Protein 2E8B (pdb70)

Organism: Aquifex aeolicus (strain VF5) (NCBI:txid224324)

Solvent-accessible surface area: 10302 Å² total; per-residue (Å²): 101,15,92,57,75,26,66,132,16,168,12,21,4,0,1,0,17,24,37,12,181,54,189,97,146,43,182,74,83,114,129,44,55,85,71,30,96,107,4,8,48,92,1,26,109,24,0,67,44,4,0,117,80,4,31,0,2,0,48,70,121,140,102,11,58,89,11,139,19,70,19,15,69,8,128,86,167,99,76,27,56,0,0,8,0,29,9,0,0,112,47,5,143,56,71,30,0,0,0,0,14,7,73,6,10,71,16,97,68,87,0,0,10,75,0,14,136,55,46,137,112,41,0,0,0,0,54,20,151,122,26,16,21,28,2,0,0,0,2,62,148,10,38,138,63,0,91,57,48,20,150,144,52,29,71,152,15,176,15,0,0,165,63,30,29,75,46,89,8,140,2,48,133,149,28,69,96,0,4,100,68,90,92,111,214

CATH classification: 3.90.550.10

Radius of gyration: 15.52 Å; Cα contacts (8 Å, |Δi|>4): 337; chains: 1; bounding box: 46×35×37 Å

Structure (mmCIF, N/CA/C/O backbone):
data_2E8B
#
_entry.id   2E8B
#
_cell.length_a   51.106
_cell.length_b   56.795
_cell.length_c   62.716
_cell.angle_alpha   90.00
_cell.angle_beta   90.00
_cell.angle_gamma   90.00
#
_symmetry.space_group_name_H-M   'P 21 21 21'
#
loop_
_entity.id
_entity.type
_entity.pdbx_description
1 polymer 'Probable molybdopterin-guanine dinucleotide biosynthesis protein A'
2 water water
#
loop_
_atom_site.group_PDB
_atom_site.id
_atom_site.type_symbol
_atom_site.label_atom_id
_atom_site.label_alt_id
_atom_site.label_comp_id
_atom_site.label_asym_id
_atom_site.label_entity_id
_atom_site.label_seq_id
_atom_site.pdbx_PDB_ins_code
_atom_site.Cartn_x
_atom_site.Cartn_y
_atom_site.Cartn_z
_atom_site.occupancy
_atom_site.B_iso_or_equiv
_atom_site.auth_seq_id
_atom_site.auth_comp_id
_atom_site.auth_asym_id
_atom_site.auth_atom_id
_atom_site.pdbx_PDB_model_num
ATOM 1 N N . PHE A 1 4 ? 8.192 34.623 5.423 1.00 23.52 4 PHE A N 1
ATOM 2 C CA . PHE A 1 4 ? 8.304 34.930 6.882 1.00 21.88 4 PHE A CA 1
ATOM 3 C C . PHE A 1 4 ? 8.764 33.655 7.557 1.00 22.85 4 PHE A C 1
ATOM 4 O O . PHE A 1 4 ? 8.730 32.589 6.935 1.00 24.93 4 PHE A O 1
ATOM 12 N N . THR A 1 5 ? 9.203 33.755 8.810 1.00 23.76 5 THR A N 1
ATOM 13 C CA . THR A 1 5 ? 9.667 32.575 9.519 1.00 24.22 5 THR A CA 1
ATOM 14 C C . THR A 1 5 ? 8.793 31.571 10.232 1.00 29.09 5 THR A C 1
ATOM 15 O O . THR A 1 5 ? 8.972 30.370 10.053 1.00 27.88 5 THR A O 1
ATOM 19 N N . TRP A 1 6 ? 7.867 32.067 11.048 1.00 47.42 6 TRP A N 1
ATOM 20 C CA . TRP A 1 6 ? 6.921 31.233 11.789 1.00 54.31 6 TRP A CA 1
ATOM 21 C C . TRP A 1 6 ? 6.207 30.060 11.122 1.00 56.68 6 TRP A C 1
ATOM 22 O O . TRP A 1 6 ? 5.994 29.025 11.749 1.00 57.47 6 TRP A O 1
ATOM 24 N N . ARG A 1 7 ? 5.838 30.223 9.853 1.00 56.46 7 ARG A N 1
ATOM 25 C CA . ARG A 1 7 ? 5.355 29.114 9.044 1.00 55.69 7 ARG A CA 1
ATOM 26 C C . ARG A 1 7 ? 6.107 29.192 7.717 1.00 54.32 7 ARG A C 1
ATOM 27 O O . ARG A 1 7 ? 5.838 30.053 6.876 1.00 54.39 7 ARG A O 1
ATOM 29 N N . LYS A 1 8 ? 7.054 28.275 7.541 1.00 51.37 8 LYS A N 1
ATOM 30 C CA . LYS A 1 8 ? 7.863 28.220 6.335 1.00 48.99 8 LYS A CA 1
ATOM 31 C C . LYS A 1 8 ? 7.027 27.853 5.121 1.00 47.33 8 LYS A C 1
ATOM 32 O O . LYS A 1 8 ? 6.258 26.890 5.149 1.00 46.54 8 LYS A O 1
ATOM 38 N N . GLY A 1 9 ? 7.182 28.641 4.062 1.00 45.38 9 GLY A N 1
ATOM 39 C CA . GLY A 1 9 ? 6.459 28.390 2.831 1.00 42.87 9 GLY A CA 1
ATOM 40 C C . GLY A 1 9 ? 5.176 29.175 2.617 1.00 41.10 9 GLY A C 1
ATOM 41 O O . GLY A 1 9 ? 4.598 29.125 1.529 1.00 40.99 9 GLY A O 1
ATOM 42 N N . SER A 1 10 ? 4.727 29.906 3.634 1.00 39.46 10 SER A N 1
ATOM 43 C CA . SER A 1 10 ? 3.492 30.675 3.518 1.00 38.24 10 SER A CA 1
ATOM 44 C C . SER A 1 10 ? 3.679 32.074 2.932 1.00 36.39 10 SER A C 1
ATOM 45 O O . SER A 1 10 ? 3.292 32.323 1.790 1.00 36.20 10 SER A O 1
ATOM 48 N N . LEU A 1 11 ? 4.272 32.985 3.700 1.00 33.96 11 LEU A N 1
ATOM 49 C CA . LEU A 1 11 ? 4.465 34.354 3.227 1.00 31.68 11 LEU A CA 1
ATOM 50 C C . LEU A 1 11 ? 5.519 34.515 2.138 1.00 30.60 11 LEU A C 1
ATOM 51 O O . LEU A 1 11 ? 5.426 35.420 1.311 1.00 30.76 11 LEU A O 1
ATOM 56 N N . SER A 1 12 ? 6.527 33.652 2.135 1.00 28.58 12 SER A N 1
ATOM 57 C CA . SER A 1 12 ? 7.559 33.731 1.110 1.00 28.03 12 SER A CA 1
ATOM 58 C C . SER A 1 12 ? 7.725 32.390 0.416 1.00 27.21 12 SER A C 1
ATOM 59 O O . SER A 1 12 ? 7.669 31.340 1.059 1.00 27.25 12 SER A O 1
ATOM 62 N N . LYS A 1 13 ? 7.919 32.429 -0.898 1.00 26.77 13 LYS A N 1
ATOM 63 C CA . LYS A 1 13 ? 8.099 31.211 -1.675 1.00 26.97 13 LYS A CA 1
ATOM 64 C C . LYS A 1 13 ? 9.561 30.793 -1.685 1.00 26.31 13 LYS A C 1
ATOM 65 O O . LYS A 1 13 ? 9.928 29.789 -2.295 1.00 26.76 13 LYS A O 1
ATOM 71 N N . VAL A 1 14 ? 10.398 31.577 -1.015 1.00 24.16 14 VAL A N 1
ATOM 72 C CA . VAL A 1 14 ? 11.813 31.252 -0.918 1.00 21.79 14 VAL A CA 1
ATOM 73 C C . VAL A 1 14 ? 11.906 30.323 0.288 1.00 20.51 14 VAL A C 1
ATOM 74 O O . VAL A 1 14 ? 11.838 30.767 1.435 1.00 21.97 14 VAL A O 1
ATOM 78 N N . ASN A 1 15 ? 12.031 29.027 0.021 1.00 19.80 15 ASN A N 1
ATOM 79 C CA . ASN A 1 15 ? 12.097 28.030 1.082 1.00 19.94 15 ASN A CA 1
ATOM 80 C C . ASN A 1 15 ? 13.490 27.475 1.353 1.00 18.97 15 ASN A C 1
ATOM 81 O O . ASN A 1 15 ? 13.676 26.711 2.301 1.00 18.12 15 ASN A O 1
ATOM 86 N N . THR A 1 16 ? 14.470 27.848 0.534 1.00 18.38 16 THR A N 1
ATOM 87 C CA . THR A 1 16 ? 15.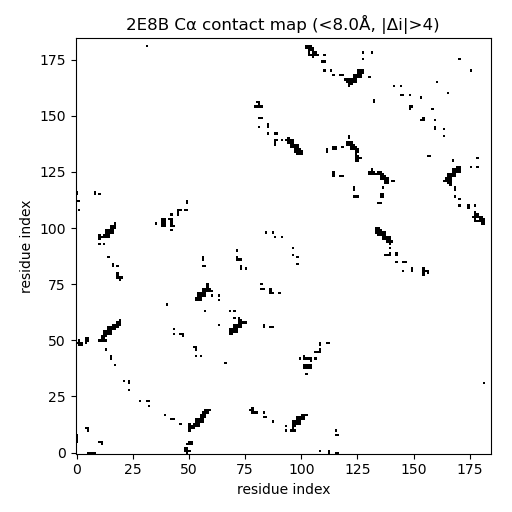819 27.330 0.729 1.00 18.62 16 THR A CA 1
ATOM 88 C C . THR A 1 16 ? 16.867 28.42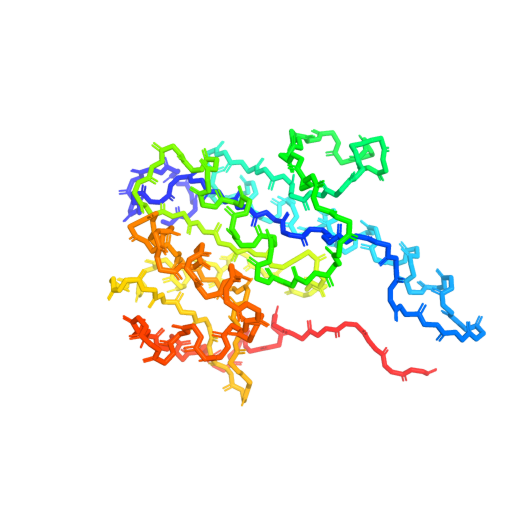7 0.894 1.00 16.80 16 THR A C 1
ATOM 89 O O . THR A 1 16 ? 16.752 29.511 0.321 1.00 16.58 16 THR A O 1
ATOM 93 N N . CYS A 1 17 ? 17.889 28.131 1.690 1.00 16.25 17 CYS A N 1
ATOM 94 C CA . CYS A 1 17 ? 18.962 29.078 1.954 1.00 15.19 17 CYS A CA 1
ATOM 95 C C . CYS A 1 17 ? 20.322 28.395 1.891 1.00 15.22 17 CYS A C 1
ATOM 96 O O . CYS A 1 17 ? 20.478 27.250 2.324 1.00 15.21 17 CYS A O 1
ATOM 99 N N . TYR A 1 18 ? 21.305 29.113 1.359 1.00 13.80 18 TYR A N 1
ATOM 100 C CA . TYR A 1 18 ? 22.662 28.605 1.251 1.00 12.55 18 TYR A CA 1
ATOM 101 C C . TYR A 1 18 ? 23.569 29.457 2.117 1.00 12.26 18 TYR A C 1
ATOM 102 O O . TYR A 1 18 ? 23.649 30.664 1.932 1.00 14.24 18 TYR A O 1
ATOM 111 N N . VAL A 1 19 ? 24.225 28.818 3.080 1.00 12.97 19 VAL A N 1
ATOM 112 C CA . VAL A 1 19 ? 25.140 29.507 3.976 1.00 14.02 19 VAL A CA 1
ATOM 113 C C . VAL A 1 19 ? 26.536 29.284 3.419 1.00 14.66 19 VAL A C 1
ATOM 114 O O . VAL A 1 19 ? 27.002 28.146 3.326 1.00 14.92 19 VAL A O 1
ATOM 118 N N . LEU A 1 20 ? 27.196 30.373 3.039 1.00 14.49 20 LEU A N 1
ATOM 119 C CA . LEU A 1 20 ? 28.530 30.301 2.453 1.00 15.03 20 LEU A CA 1
ATOM 120 C C . LEU A 1 20 ? 29.634 30.203 3.501 1.00 16.01 20 LEU A C 1
ATOM 121 O O . LEU A 1 20 ? 29.857 31.137 4.266 1.00 17.73 20 LEU A O 1
ATOM 126 N N . ALA A 1 21 ? 30.328 29.067 3.516 1.00 17.36 21 ALA A N 1
ATOM 127 C CA . ALA A 1 21 ? 31.408 28.825 4.471 1.00 20.31 21 ALA A CA 1
ATOM 128 C C . ALA A 1 21 ? 32.802 29.106 3.915 1.00 22.09 21 ALA A C 1
ATOM 129 O O . ALA A 1 21 ? 33.767 29.181 4.676 1.00 25.02 21 ALA A O 1
ATOM 131 N N . GLY A 1 22 ? 32.908 29.233 2.595 1.00 22.97 22 GLY A N 1
ATOM 132 C CA . GLY A 1 22 ? 34.190 29.518 1.964 1.00 21.52 22 GLY A CA 1
ATOM 133 C C . GLY A 1 22 ? 35.201 28.384 1.845 1.00 22.01 22 GLY A C 1
ATOM 134 O O . GLY A 1 22 ? 34.876 27.203 1.927 1.00 12.78 22 GLY A O 1
ATOM 135 N N . GLY A 1 23 ? 36.458 28.75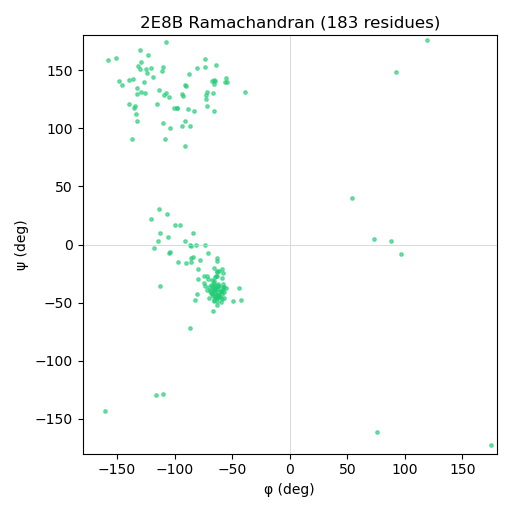1 1.639 1.00 24.05 23 GLY A N 1
ATOM 136 C CA . GLY A 1 23 ? 37.492 27.744 1.511 1.00 26.61 23 GLY A CA 1
ATOM 137 C C . GLY A 1 23 ? 38.402 27.760 2.717 1.00 28.03 23 GLY A C 1
ATOM 138 O O . GLY A 1 23 ? 37.942 27.706 3.859 1.00 29.08 23 GLY A O 1
ATOM 139 N N . LYS A 1 24 ? 39.702 27.835 2.465 1.00 30.04 24 LYS A N 1
ATOM 140 C CA . LYS A 1 24 ? 40.676 27.869 3.542 1.00 31.21 24 LYS A CA 1
ATOM 141 C C . LYS A 1 24 ? 40.629 29.239 4.210 1.00 31.16 24 LYS A C 1
ATOM 142 O O . LYS A 1 24 ? 40.255 30.231 3.585 1.00 30.45 24 LYS A O 1
ATOM 148 N N . SER A 1 25 ? 40.998 29.284 5.485 1.00 30.88 25 SER A N 1
ATOM 149 C CA . SER A 1 25 ? 40.995 30.533 6.238 1.00 30.94 25 SER A CA 1
ATOM 150 C C . SER A 1 25 ? 41.817 31.595 5.517 1.00 29.63 25 SER A C 1
ATOM 151 O O . SER A 1 25 ? 42.874 31.299 4.960 1.00 29.86 25 SER A O 1
ATOM 154 N N . LYS A 1 26 ? 41.323 32.829 5.521 1.00 28.21 26 LYS A N 1
ATOM 155 C CA . LYS A 1 26 ? 42.025 33.929 4.875 1.00 25.76 26 LYS A CA 1
ATOM 156 C C . LYS A 1 26 ? 42.486 34.944 5.918 1.00 23.33 26 LYS A C 1
ATOM 157 O O . LYS A 1 26 ? 43.038 35.986 5.577 1.00 18.69 26 LYS A O 1
ATOM 163 N N . ARG A 1 27 ? 42.239 34.640 7.189 1.00 22.14 27 ARG A N 1
ATOM 164 C CA . ARG A 1 27 ? 42.647 35.518 8.283 1.00 21.68 27 ARG A CA 1
ATOM 165 C C . ARG A 1 27 ? 44.012 35.052 8.779 1.00 21.26 27 ARG A C 1
ATOM 166 O O . ARG A 1 27 ? 44.200 33.868 9.062 1.00 20.23 27 ARG A O 1
ATOM 174 N N . PHE A 1 28 ? 44.964 35.975 8.891 1.00 17.66 28 PHE A N 1
ATOM 175 C CA . PHE A 1 28 ? 46.302 35.613 9.340 1.00 19.26 28 PHE A CA 1
ATOM 176 C C . PHE A 1 28 ? 46.843 36.488 10.469 1.00 18.44 28 PHE A C 1
ATOM 177 O O . PHE A 1 28 ? 46.276 37.532 10.785 1.00 17.66 28 PHE A O 1
ATOM 185 N N . GLY A 1 29 ? 47.933 36.041 11.086 1.00 17.90 29 GLY A N 1
ATOM 186 C CA . GLY A 1 29 ? 48.528 36.799 12.173 1.00 17.89 29 GLY A CA 1
ATOM 187 C C . GLY A 1 29 ? 48.550 36.022 13.478 1.00 19.91 29 GLY A C 1
ATOM 188 O O . GLY A 1 29 ? 48.031 34.911 13.551 1.00 18.78 29 GLY A O 1
ATOM 189 N N . GLU A 1 30 ? 49.151 36.604 14.510 1.00 20.33 30 GLU A N 1
ATOM 190 C CA . GLU A 1 30 ? 49.243 35.949 15.813 1.00 24.55 30 GLU A CA 1
ATOM 191 C C . GLU A 1 30 ? 47.909 35.507 16.404 1.00 25.01 30 GLU A C 1
ATOM 192 O O . GLU A 1 30 ? 47.825 34.451 17.037 1.00 26.89 30 GLU A O 1
ATOM 198 N N . ASP A 1 31 ? 46.872 36.316 16.211 1.00 24.43 31 ASP A N 1
ATOM 199 C CA . 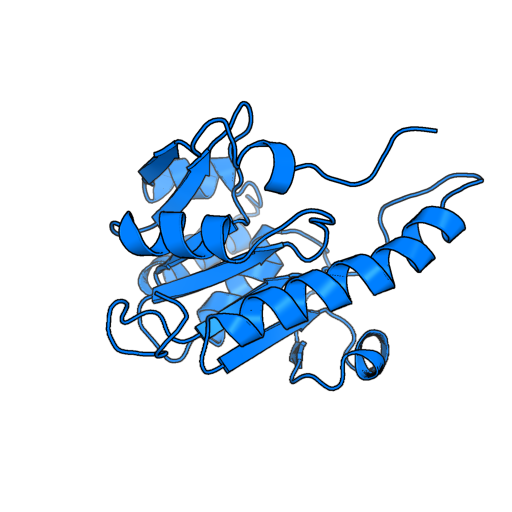ASP A 1 31 ? 45.555 36.004 16.756 1.00 25.81 31 ASP A CA 1
ATOM 200 C C . ASP A 1 31 ? 44.631 35.289 15.781 1.00 23.80 31 ASP A C 1
ATOM 201 O O . ASP A 1 31 ? 43.421 35.237 16.005 1.00 22.94 31 ASP A O 1
ATOM 206 N N . LYS A 1 32 ? 45.176 34.727 14.708 1.00 22.46 32 LYS A N 1
ATOM 207 C CA . LYS A 1 32 ? 44.314 34.058 13.743 1.00 22.14 32 LYS A CA 1
ATOM 208 C C . LYS A 1 32 ? 43.509 32.907 14.347 1.00 21.52 32 LYS A C 1
ATOM 209 O O . LYS A 1 32 ? 42.329 32.752 14.036 1.00 21.50 32 LYS A O 1
ATOM 215 N N . LEU A 1 33 ? 44.119 32.112 15.224 1.00 18.66 33 LEU A N 1
ATOM 216 C CA . LEU A 1 33 ? 43.382 30.999 15.820 1.00 19.81 33 LEU A CA 1
ATOM 217 C C . LEU A 1 33 ? 42.127 31.459 16.571 1.00 18.87 33 LEU A C 1
ATOM 218 O O . LEU A 1 33 ? 41.079 30.809 16.486 1.00 17.95 33 LEU A O 1
ATOM 223 N N . LEU A 1 34 ? 42.219 32.572 17.299 1.00 18.39 34 LEU A N 1
ATOM 224 C CA . LEU A 1 34 ? 41.066 33.096 18.034 1.00 18.33 34 LEU A CA 1
ATOM 225 C C . LEU A 1 34 ? 39.899 33.343 17.086 1.00 19.04 34 LEU A C 1
ATOM 226 O O . LEU A 1 34 ? 38.747 33.049 17.406 1.00 19.43 34 LEU A O 1
ATOM 231 N N . TYR A 1 35 ? 40.206 33.882 15.911 1.00 18.16 35 TYR A N 1
ATOM 232 C CA . TYR A 1 35 ? 39.176 34.176 14.926 1.00 18.73 35 TYR A CA 1
ATOM 233 C C . TYR A 1 35 ? 38.633 32.917 14.257 1.00 17.31 35 TYR A C 1
ATOM 234 O O . TYR A 1 35 ? 37.444 32.828 13.958 1.00 17.28 35 TYR A O 1
ATOM 243 N N . GLU A 1 36 ? 39.502 31.938 14.036 1.00 17.03 36 GLU A N 1
ATOM 244 C CA . GLU A 1 36 ? 39.078 30.699 13.400 1.00 16.76 36 GLU A CA 1
ATOM 245 C C . GLU A 1 36 ? 38.169 29.899 14.322 1.00 16.32 36 GLU A C 1
ATOM 246 O O . GLU A 1 36 ? 37.185 29.314 13.876 1.00 17.06 36 GLU A O 1
ATOM 252 N N . ILE A 1 37 ? 38.501 29.874 15.608 1.00 15.36 37 ILE A N 1
ATOM 253 C CA . ILE A 1 37 ? 37.698 29.137 16.577 1.00 16.37 37 ILE A CA 1
ATOM 254 C C . ILE A 1 37 ? 36.362 29.832 16.793 1.00 16.18 37 ILE A C 1
ATOM 255 O O . ILE A 1 37 ? 35.309 29.192 16.785 1.00 16.91 37 ILE A O 1
ATOM 260 N N . LYS A 1 38 ? 36.409 31.148 16.975 1.00 16.92 38 LYS A N 1
ATOM 261 C CA . LYS A 1 38 ? 35.200 31.933 17.166 1.00 17.81 38 LYS A CA 1
ATOM 262 C C . LYS A 1 38 ? 34.347 31.806 15.906 1.00 16.99 38 LYS A C 1
ATOM 263 O O . LYS A 1 38 ? 33.117 31.753 15.974 1.00 16.83 38 LYS A O 1
ATOM 269 N N . GLY A 1 39 ? 35.021 31.741 14.758 1.00 16.09 39 GLY A N 1
ATOM 270 C CA . GLY A 1 39 ? 34.343 31.624 13.479 1.00 15.42 39 GLY A CA 1
ATOM 271 C C . GLY A 1 39 ? 33.459 30.396 13.342 1.00 16.46 39 GLY A C 1
ATOM 272 O O . GLY A 1 39 ? 32.475 30.414 12.602 1.00 16.15 39 GLY A O 1
ATOM 273 N N . LYS A 1 40 ? 33.800 29.319 14.044 1.00 15.23 40 LYS A N 1
ATOM 274 C CA . LYS A 1 40 ? 32.994 28.104 13.979 1.00 16.70 40 LYS A CA 1
ATOM 275 C C . LYS A 1 40 ? 31.674 28.306 14.714 1.00 16.33 40 LYS A C 1
ATOM 276 O O . LYS A 1 40 ? 30.635 27.828 14.271 1.00 16.34 40 LYS A O 1
ATOM 282 N N . LYS A 1 41 ? 31.721 29.006 15.845 1.00 17.50 41 LYS A N 1
ATOM 283 C CA . LYS A 1 41 ? 30.515 29.274 16.621 1.00 18.76 41 LYS A CA 1
ATOM 284 C C . LYS A 1 41 ? 29.641 30.236 15.830 1.00 17.39 41 LYS A C 1
ATOM 285 O O . LYS A 1 41 ? 28.412 30.160 15.867 1.00 18.08 41 LYS A O 1
ATOM 291 N N . VAL A 1 42 ? 30.294 31.146 15.118 1.00 16.66 42 VAL A N 1
ATOM 292 C CA . VAL A 1 42 ? 29.581 32.126 14.314 1.00 15.50 42 VAL A CA 1
ATOM 293 C C . VAL A 1 42 ? 28.778 31.459 13.197 1.00 14.85 42 VAL A C 1
ATOM 294 O O . VAL A 1 42 ? 27.579 31.705 13.066 1.00 14.24 42 VAL A O 1
ATOM 298 N N . ILE A 1 43 ? 29.415 30.603 12.399 1.00 14.36 43 ILE A N 1
ATOM 299 C CA . ILE A 1 43 ? 28.674 29.964 11.313 1.00 15.08 43 ILE A CA 1
ATOM 300 C C . ILE A 1 43 ? 27.596 29.042 11.869 1.00 14.76 43 ILE A C 1
ATOM 301 O O . ILE A 1 43 ? 26.537 28.866 11.260 1.00 13.40 43 ILE A O 1
ATOM 306 N N . GLU A 1 44 ? 27.861 28.456 13.031 1.00 15.60 44 GLU A N 1
ATOM 307 C CA . GLU A 1 44 ? 26.882 27.583 13.664 1.00 15.20 44 GLU A CA 1
ATOM 308 C C . GLU A 1 44 ? 25.634 28.413 13.953 1.00 14.98 44 GLU A C 1
ATOM 309 O O . GLU A 1 44 ? 24.510 27.980 13.691 1.00 15.50 44 GLU A O 1
ATOM 315 N N . ARG A 1 45 ? 25.836 29.615 14.482 1.00 14.40 45 ARG A N 1
ATOM 316 C CA . ARG A 1 45 ? 24.720 30.496 14.793 1.00 16.51 45 ARG A CA 1
ATOM 317 C C . ARG A 1 45 ? 23.973 30.934 13.537 1.00 16.02 45 ARG A C 1
ATOM 318 O O . ARG A 1 45 ? 22.740 30.986 13.526 1.00 16.25 45 ARG A O 1
ATOM 326 N N . VAL A 1 46 ? 24.714 31.252 12.480 1.00 14.16 46 VAL A N 1
ATOM 327 C CA . VAL A 1 46 ? 24.092 31.681 11.233 1.00 14.20 46 VAL A CA 1
ATOM 328 C C . VAL A 1 46 ? 23.236 30.552 10.675 1.00 14.05 46 VAL A C 1
ATOM 329 O O . VAL A 1 46 ? 22.137 30.783 10.174 1.00 13.51 46 VAL A O 1
ATOM 333 N N . TYR A 1 47 ? 23.753 29.331 10.769 1.00 13.88 47 TYR A N 1
ATOM 334 C CA . TYR A 1 47 ? 23.052 28.155 10.278 1.00 15.58 47 TYR A CA 1
ATOM 335 C C . TYR A 1 47 ? 21.745 27.941 11.033 1.00 16.69 47 TYR A C 1
ATOM 336 O O . TYR A 1 47 ? 20.700 27.698 10.428 1.00 15.48 47 TYR A O 1
ATOM 345 N N . GLU A 1 48 ? 21.805 28.040 12.355 1.00 17.58 48 GLU A N 1
ATOM 346 C CA . GLU A 1 48 ? 20.611 27.858 13.164 1.00 18.65 48 GLU A CA 1
ATOM 347 C C . GLU A 1 48 ? 19.596 28.961 12.868 1.00 16.90 48 GLU A C 1
ATOM 348 O O . GLU A 1 48 ? 18.398 28.707 12.803 1.00 16.86 48 GLU A O 1
ATOM 354 N N . THR A 1 49 ? 20.077 30.183 12.672 1.00 16.29 49 THR A N 1
ATOM 355 C CA . THR A 1 49 ? 19.190 31.291 12.354 1.00 15.81 49 THR A CA 1
ATOM 356 C C . THR A 1 49 ? 18.474 30.993 11.036 1.00 14.81 49 THR A C 1
ATOM 357 O O . THR A 1 49 ? 17.264 31.174 10.916 1.00 15.81 49 THR A O 1
ATOM 361 N N . ALA A 1 50 ? 19.225 30.521 10.048 1.00 14.63 50 ALA A N 1
ATOM 362 C CA . ALA A 1 50 ? 18.650 30.200 8.750 1.00 15.53 50 ALA A CA 1
ATOM 363 C C . ALA A 1 50 ? 17.585 29.110 8.884 1.00 16.26 50 ALA A C 1
ATOM 364 O O . ALA A 1 50 ? 16.502 29.208 8.307 1.00 15.91 50 ALA A O 1
ATOM 366 N N . LYS A 1 51 ? 17.893 28.069 9.651 1.00 16.83 51 LYS A N 1
ATOM 367 C CA . LYS A 1 51 ? 16.944 26.976 9.832 1.00 18.42 51 LYS A CA 1
ATOM 368 C C . LYS A 1 51 ? 15.648 27.426 10.492 1.00 19.12 51 LYS A C 1
ATOM 369 O O . LYS A 1 51 ? 14.619 26.768 10.339 1.00 20.25 51 LYS A O 1
ATOM 375 N N . SER A 1 52 ? 15.686 28.537 11.222 1.00 17.99 52 SER A N 1
ATOM 376 C CA . SER A 1 52 ? 14.479 29.027 11.884 1.00 18.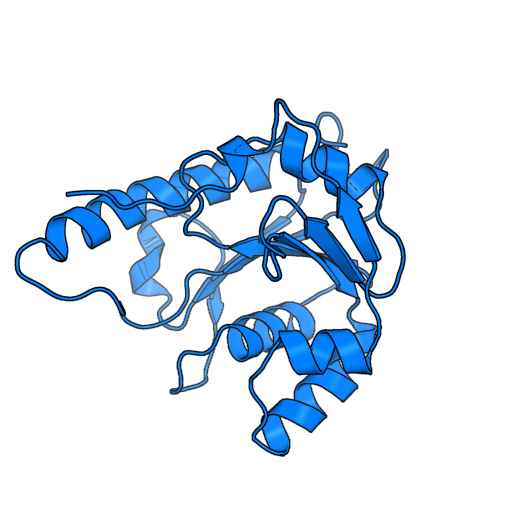90 52 SER A CA 1
ATOM 377 C C . SER A 1 52 ? 13.562 29.724 10.885 1.00 19.93 52 SER A C 1
ATOM 378 O O . SER A 1 52 ? 12.392 29.974 11.171 1.00 22.89 52 SER A O 1
ATOM 381 N N . VAL A 1 53 ? 14.097 30.011 9.705 1.00 19.03 53 VAL A N 1
ATOM 382 C CA . VAL A 1 53 ? 13.339 30.686 8.657 1.00 18.35 53 VAL A CA 1
ATOM 383 C C . VAL A 1 53 ? 13.037 29.831 7.420 1.00 18.50 53 VAL A C 1
ATOM 384 O O . VAL A 1 53 ? 11.963 29.957 6.824 1.00 19.72 53 VAL A O 1
ATOM 388 N N . PHE A 1 54 ? 13.969 28.962 7.038 1.00 17.00 54 PHE A N 1
ATOM 389 C CA . PHE A 1 54 ? 13.798 28.146 5.836 1.00 19.69 54 PHE A CA 1
ATOM 390 C C . PHE A 1 54 ? 13.600 26.648 6.044 1.00 20.81 54 PHE A C 1
ATOM 391 O O . PHE A 1 54 ? 14.125 26.063 6.991 1.00 21.18 54 PHE A O 1
ATOM 399 N N . LYS A 1 55 ? 12.854 26.034 5.129 1.00 22.77 55 LYS A N 1
ATOM 400 C CA . LYS A 1 55 ? 12.577 24.601 5.176 1.00 23.83 55 LYS A CA 1
ATOM 401 C C . LYS A 1 55 ? 13.863 23.814 4.942 1.00 23.50 55 LYS A C 1
ATOM 402 O O . LYS A 1 55 ? 14.078 22.761 5.543 1.00 23.45 55 LYS A O 1
ATOM 408 N N . GLU A 1 56 ? 14.716 24.330 4.064 1.00 21.95 56 GLU A N 1
ATOM 409 C CA . GLU A 1 56 ? 15.980 23.671 3.762 1.00 23.11 56 GLU A CA 1
ATOM 410 C C . GLU A 1 56 ? 17.139 24.659 3.797 1.00 21.43 56 GLU A C 1
ATOM 411 O O . GLU A 1 56 ? 17.046 25.762 3.257 1.00 20.42 56 GLU A O 1
ATOM 417 N N . VAL A 1 57 ? 18.223 24.253 4.449 1.00 18.27 57 VAL A N 1
ATOM 418 C CA . VAL A 1 57 ? 19.419 25.080 4.564 1.00 18.66 57 VAL A CA 1
ATOM 419 C C . VAL A 1 57 ? 20.637 24.232 4.233 1.00 18.89 57 VAL A C 1
ATOM 420 O O . VAL A 1 57 ? 20.808 23.144 4.775 1.00 18.63 57 VAL A O 1
ATOM 424 N N . TYR A 1 58 ? 21.480 24.732 3.338 1.00 16.76 58 TYR A N 1
ATOM 425 C CA . TYR A 1 58 ? 22.683 24.012 2.954 1.00 16.95 58 TYR A CA 1
ATOM 426 C C . TYR A 1 58 ? 23.911 24.847 3.256 1.00 15.63 58 TYR A C 1
ATOM 427 O O . TYR A 1 58 ? 23.851 26.077 3.264 1.00 16.54 58 TYR A O 1
ATOM 436 N N . ILE A 1 59 ? 25.019 24.166 3.517 1.00 16.01 59 ILE A N 1
ATOM 437 C CA . ILE A 1 59 ? 26.280 24.839 3.779 1.00 14.38 59 ILE A CA 1
ATOM 438 C C . ILE A 1 59 ? 27.118 24.663 2.521 1.00 15.37 59 ILE A C 1
ATOM 439 O O . ILE A 1 59 ? 27.283 23.546 2.032 1.00 17.39 59 ILE A O 1
ATOM 444 N N . VAL A 1 60 ? 27.621 25.763 1.976 1.00 13.37 60 VAL A N 1
ATOM 445 C CA . VAL A 1 60 ? 28.460 25.680 0.793 1.00 14.21 60 VAL A CA 1
ATOM 446 C C . VAL A 1 60 ? 29.901 25.745 1.284 1.00 14.14 60 VAL A C 1
ATOM 447 O O . VAL A 1 60 ? 30.315 26.740 1.880 1.00 14.52 60 VAL A O 1
ATOM 451 N N . ALA A 1 61 ? 30.659 24.677 1.053 1.00 13.95 61 ALA A N 1
ATOM 452 C CA . ALA A 1 61 ? 32.049 24.634 1.495 1.00 14.91 61 ALA A CA 1
ATOM 453 C C . ALA A 1 61 ? 32.899 23.757 0.584 1.00 15.96 61 ALA A C 1
ATOM 454 O O . ALA A 1 61 ? 32.373 22.918 -0.145 1.00 16.88 61 ALA A O 1
ATOM 456 N N . LYS A 1 62 ? 34.214 23.954 0.634 1.00 16.35 62 LYS A N 1
ATOM 457 C CA . LYS A 1 62 ? 35.143 23.172 -0.188 1.00 17.28 62 LYS A CA 1
ATOM 458 C C . LYS A 1 62 ? 35.536 21.859 0.488 1.00 18.38 62 LYS A C 1
ATOM 459 O O . LYS A 1 62 ? 36.081 20.955 -0.153 1.00 18.59 62 LYS A O 1
ATOM 465 N N . ASP A 1 63 ? 35.261 21.756 1.786 1.00 19.06 63 ASP A N 1
ATOM 466 C CA . ASP A 1 63 ? 35.605 20.559 2.551 1.00 22.16 63 ASP A CA 1
ATOM 467 C C . ASP A 1 63 ? 34.422 20.124 3.416 1.00 22.48 63 ASP A C 1
ATOM 468 O O . ASP A 1 63 ? 34.048 20.816 4.363 1.00 21.05 63 ASP A O 1
ATOM 473 N N . ARG A 1 64 ? 33.840 18.975 3.095 1.00 22.77 64 ARG A N 1
ATOM 474 C CA . ARG A 1 64 ? 32.691 18.474 3.840 1.00 25.54 64 ARG A CA 1
ATOM 475 C C . ARG A 1 64 ? 32.995 18.106 5.296 1.00 26.53 64 ARG A C 1
ATOM 476 O O . ARG A 1 64 ? 32.259 18.496 6.203 1.00 26.58 64 ARG A O 1
ATOM 484 N N . GLU A 1 65 ? 34.072 17.365 5.532 1.00 26.94 65 GLU A N 1
ATOM 485 C CA . GLU A 1 65 ? 34.408 16.971 6.901 1.00 27.32 65 GLU A CA 1
ATOM 486 C C . GLU A 1 65 ? 34.738 18.159 7.800 1.00 26.31 65 GLU A C 1
ATOM 487 O O . GLU A 1 65 ? 34.557 18.097 9.016 1.00 25.83 65 GLU A O 1
ATOM 493 N N . LYS A 1 66 ? 35.215 19.239 7.194 1.00 23.21 66 LYS A N 1
ATOM 494 C CA . LYS A 1 66 ? 35.567 20.444 7.928 1.00 23.41 66 LYS A CA 1
ATOM 495 C C . LYS A 1 66 ? 34.337 21.044 8.607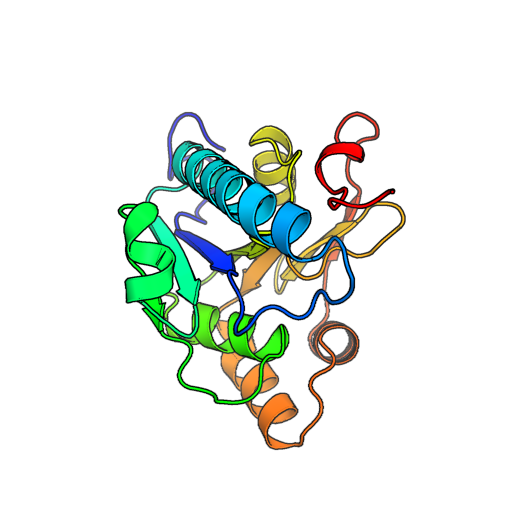 1.00 22.40 66 LYS A C 1
ATOM 496 O O . LYS A 1 66 ? 34.461 21.780 9.584 1.00 21.71 66 LYS A O 1
ATOM 502 N N . PHE A 1 67 ? 33.153 20.720 8.092 1.00 21.65 67 PHE A N 1
ATOM 503 C CA . PHE A 1 67 ? 31.911 21.245 8.651 1.00 19.38 67 PHE A CA 1
ATOM 504 C C . PHE A 1 67 ? 30.945 20.177 9.144 1.00 19.23 67 PHE A C 1
ATOM 505 O O . PHE A 1 67 ? 29.742 20.417 9.263 1.00 19.82 67 PHE A O 1
ATOM 513 N N . SER A 1 68 ? 31.476 18.996 9.440 1.00 20.38 68 SER A N 1
ATOM 514 C CA . SER A 1 68 ? 30.646 17.912 9.939 1.00 20.64 68 SER A CA 1
ATOM 515 C C . SER A 1 68 ? 30.050 18.310 11.283 1.00 20.18 68 SER A C 1
ATOM 516 O O . SER A 1 68 ? 28.979 17.837 11.657 1.00 21.19 68 SER A O 1
ATOM 519 N N . PHE A 1 69 ? 30.748 19.187 12.002 1.00 21.03 69 PHE A N 1
ATOM 520 C CA . PHE A 1 69 ? 30.293 19.629 13.316 1.00 20.10 69 PHE A CA 1
ATOM 521 C C . PHE A 1 69 ? 28.970 20.389 13.285 1.00 20.96 69 PHE A C 1
ATOM 522 O O . PHE A 1 69 ? 28.346 20.593 14.324 1.00 20.80 69 PHE A O 1
ATOM 530 N N . LEU A 1 70 ? 28.541 20.807 12.096 1.00 20.68 70 LEU A N 1
ATOM 531 C CA . LEU A 1 70 ? 27.285 21.538 11.959 1.00 21.08 70 LEU A CA 1
ATOM 532 C C . LEU A 1 70 ? 26.085 20.607 11.826 1.00 20.85 70 LEU A C 1
ATOM 533 O O . LEU A 1 70 ? 24.941 21.052 11.913 1.00 22.49 70 LEU A O 1
ATOM 538 N N . ASN A 1 71 ? 26.347 19.318 11.620 1.00 22.41 71 ASN A N 1
ATOM 539 C CA . ASN A 1 71 ? 25.275 18.335 11.473 1.00 23.15 71 ASN A CA 1
ATOM 540 C C . ASN A 1 71 ? 24.341 18.809 10.366 1.00 24.09 71 ASN A C 1
ATOM 541 O O . ASN A 1 71 ? 23.117 18.681 10.469 1.00 24.49 71 ASN A O 1
ATOM 546 N N . ALA A 1 72 ? 24.930 19.353 9.305 1.00 23.32 72 ALA A N 1
ATOM 547 C CA . ALA A 1 72 ? 24.150 19.883 8.194 1.00 22.73 72 ALA A CA 1
ATOM 548 C C . ALA A 1 72 ? 24.581 19.380 6.824 1.00 21.12 72 ALA A C 1
ATOM 549 O O . ALA A 1 72 ? 25.721 18.959 6.626 1.00 21.70 72 ALA A O 1
ATOM 551 N N . PRO A 1 73 ? 23.661 19.427 5.850 1.00 21.03 73 PRO A N 1
ATOM 552 C CA . PRO A 1 73 ? 23.969 18.978 4.491 1.00 20.37 73 PRO A CA 1
ATOM 553 C C . PRO A 1 73 ? 24.908 19.981 3.824 1.00 20.96 73 PRO A C 1
ATOM 554 O O . PRO A 1 73 ? 24.657 21.187 3.853 1.00 20.53 73 PRO A O 1
ATOM 558 N N . VAL A 1 74 ? 25.984 19.476 3.231 1.00 18.81 74 VAL A N 1
ATOM 559 C CA . VAL A 1 74 ? 26.972 20.319 2.569 1.00 18.62 74 VAL A CA 1
ATOM 560 C C . VAL A 1 74 ? 26.922 20.224 1.053 1.00 18.85 74 VAL A C 1
ATOM 561 O O . VAL A 1 74 ? 26.904 19.128 0.491 1.00 22.09 74 VAL A O 1
ATOM 565 N N . VAL A 1 75 ? 26.885 21.376 0.391 1.00 18.41 75 VAL A N 1
ATOM 566 C CA . VAL A 1 75 ? 26.903 21.410 -1.062 1.00 18.01 75 VAL A CA 1
ATOM 567 C C . VAL A 1 75 ? 28.358 21.744 -1.360 1.00 19.73 75 VAL A C 1
ATOM 568 O O . VAL A 1 75 ? 28.857 22.798 -0.972 1.00 18.63 75 VAL A O 1
ATOM 572 N N . LEU A 1 76 ? 29.039 20.822 -2.029 1.00 19.24 76 LEU A N 1
ATOM 573 C CA . LEU A 1 76 ? 30.457 20.970 -2.323 1.00 18.66 76 LEU A CA 1
ATOM 574 C C . LEU A 1 76 ? 30.890 21.972 -3.386 1.00 16.70 76 LEU A C 1
ATOM 575 O O . LEU A 1 76 ? 30.440 21.930 -4.530 1.00 17.68 76 LEU A O 1
ATOM 580 N N . ASP A 1 77 ? 31.782 22.870 -2.978 1.00 16.56 77 ASP A N 1
ATOM 581 C CA . ASP A 1 77 ? 32.381 23.871 -3.851 1.00 17.42 77 ASP A CA 1
ATOM 582 C C . ASP A 1 77 ? 33.631 23.124 -4.326 1.00 18.13 77 ASP A C 1
ATOM 583 O O . ASP A 1 77 ? 34.583 22.943 -3.562 1.00 16.44 77 ASP A O 1
ATOM 588 N N . GLU A 1 78 ? 33.614 22.684 -5.581 1.00 19.84 78 GLU A N 1
ATOM 589 C CA . GLU A 1 78 ? 34.709 21.898 -6.141 1.00 19.57 78 GLU A CA 1
ATOM 590 C C . GLU A 1 78 ? 35.885 22.681 -6.723 1.00 18.49 78 GLU A C 1
ATOM 591 O O . GLU A 1 78 ? 36.857 22.091 -7.192 1.00 17.86 78 GLU A O 1
ATOM 597 N N . PHE A 1 79 ? 35.802 24.003 -6.694 1.00 18.19 79 PHE A N 1
ATOM 598 C CA . PHE A 1 79 ? 36.872 24.842 -7.219 1.00 19.09 79 PHE A CA 1
ATOM 599 C C . PHE A 1 79 ? 38.012 24.982 -6.220 1.00 19.93 79 PHE A C 1
ATOM 600 O O . PHE A 1 79 ? 37.802 24.912 -5.008 1.00 19.24 79 PHE A O 1
ATOM 608 N N . GLU A 1 80 ? 39.217 25.186 -6.741 1.00 21.66 80 GLU A N 1
ATOM 609 C CA . GLU A 1 80 ? 40.402 25.363 -5.908 1.00 23.33 80 GLU A CA 1
ATOM 610 C C . GLU A 1 80 ? 40.451 26.802 -5.393 1.00 22.46 80 GLU A C 1
ATOM 611 O O . GLU A 1 80 ? 40.763 27.049 -4.225 1.00 21.70 80 GLU A O 1
ATOM 617 N N . GLU A 1 81 ? 40.144 27.751 -6.271 1.00 22.99 81 GLU A N 1
ATOM 618 C CA . GLU A 1 81 ? 40.151 29.160 -5.899 1.00 23.16 81 GLU A CA 1
ATOM 619 C C . GLU A 1 81 ? 39.045 29.485 -4.910 1.00 23.31 81 GLU A C 1
ATOM 620 O O . GLU A 1 81 ? 37.928 28.985 -5.026 1.00 22.32 81 GLU A O 1
ATOM 626 N N . SER A 1 82 ? 39.362 30.336 -3.942 1.00 21.69 82 SER A N 1
ATOM 627 C CA . SER A 1 82 ? 38.391 30.738 -2.939 1.00 23.22 82 SER A CA 1
ATOM 628 C C . SER A 1 82 ? 37.900 32.152 -3.233 1.00 22.25 82 SER A C 1
ATOM 629 O O . SER A 1 82 ? 38.575 33.133 -2.922 1.00 25.51 82 SER A O 1
ATOM 632 N N . ALA A 1 83 ? 36.722 32.245 -3.840 1.00 19.01 83 ALA A N 1
ATOM 633 C CA . ALA A 1 83 ? 36.125 33.531 -4.181 1.00 15.69 83 ALA A CA 1
ATOM 634 C C . ALA A 1 83 ? 34.634 33.463 -3.884 1.00 15.62 83 ALA A C 1
ATOM 635 O O . ALA A 1 83 ? 33.993 32.435 -4.106 1.00 14.74 83 ALA A O 1
ATOM 637 N N . SER A 1 84 ? 34.081 34.557 -3.378 1.00 14.30 84 SER A N 1
ATOM 638 C CA . SER A 1 84 ? 32.663 34.587 -3.041 1.00 13.25 84 SER A CA 1
ATOM 639 C C . SER A 1 84 ? 31.772 34.280 -4.235 1.00 13.41 84 SER A C 1
ATOM 640 O O . SER A 1 84 ? 30.740 33.621 -4.091 1.00 12.55 84 SER A O 1
ATOM 643 N N . ILE A 1 85 ? 32.171 34.746 -5.415 1.00 12.41 85 ILE A N 1
ATOM 644 C CA . ILE A 1 85 ? 31.363 34.516 -6.608 1.00 12.65 85 ILE A CA 1
ATOM 645 C C . ILE A 1 85 ? 31.285 33.028 -6.936 1.00 13.87 85 ILE A C 1
ATOM 646 O O . ILE A 1 85 ? 30.307 32.566 -7.519 1.00 13.02 85 ILE A O 1
ATOM 651 N N . ILE A 1 86 ? 32.310 32.275 -6.546 1.00 14.67 86 ILE A N 1
ATOM 652 C CA . ILE A 1 86 ? 32.324 30.834 -6.790 1.00 16.19 86 ILE A CA 1
ATOM 653 C C . ILE A 1 86 ? 31.368 30.133 -5.823 1.00 16.34 86 ILE A C 1
ATOM 654 O O . ILE A 1 86 ? 30.747 29.129 -6.169 1.00 16.64 86 ILE A O 1
ATOM 659 N N . GLY A 1 87 ? 31.238 30.672 -4.614 1.00 15.69 87 GLY A N 1
ATOM 660 C CA . GLY A 1 87 ? 30.314 30.083 -3.658 1.00 15.96 87 GLY A CA 1
ATOM 661 C C . GLY A 1 87 ? 28.891 30.344 -4.135 1.00 15.31 87 GLY A C 1
ATOM 662 O O . GLY A 1 87 ? 27.998 29.501 -3.988 1.00 14.89 87 GLY A O 1
ATOM 663 N N . LEU A 1 88 ? 28.685 31.525 -4.711 1.00 15.56 88 LEU A N 1
ATOM 664 C CA . LEU A 1 88 ? 27.385 31.923 -5.236 1.00 15.27 88 LEU A CA 1
ATOM 665 C C . LEU A 1 88 ? 27.017 31.013 -6.401 1.00 13.74 88 LEU A C 1
ATOM 666 O O . LEU A 1 88 ? 25.896 30.527 -6.493 1.00 14.56 88 LEU A O 1
ATOM 671 N N . TYR A 1 89 ? 27.976 30.783 -7.293 1.00 15.12 89 TYR A N 1
ATOM 672 C CA . TYR A 1 89 ? 27.761 29.915 -8.443 1.00 14.23 89 TYR A CA 1
ATOM 673 C C . TYR A 1 89 ? 27.358 28.524 -7.954 1.00 15.49 89 TYR A C 1
ATOM 674 O O . TYR A 1 89 ? 26.394 27.932 -8.441 1.00 17.47 89 TYR A O 1
ATOM 683 N N . THR A 1 90 ? 28.101 28.014 -6.978 1.00 15.25 90 THR A N 1
ATOM 684 C CA . THR A 1 90 ? 27.829 26.692 -6.430 1.00 14.93 90 THR A CA 1
ATOM 685 C C . THR A 1 90 ? 26.425 26.603 -5.846 1.00 14.28 90 THR A C 1
ATOM 686 O O . THR A 1 90 ? 25.739 25.600 -6.018 1.00 14.31 90 THR A O 1
ATOM 690 N N . ALA A 1 91 ? 25.996 27.659 -5.160 1.00 12.97 91 ALA A N 1
ATOM 691 C CA . ALA A 1 91 ? 24.670 27.683 -4.561 1.00 14.02 91 ALA A CA 1
ATOM 692 C C . ALA A 1 91 ? 23.575 27.662 -5.628 1.00 15.91 91 ALA A C 1
ATOM 693 O O . ALA A 1 91 ? 22.633 26.871 -5.548 1.00 15.28 91 ALA A O 1
ATOM 695 N N . LEU A 1 92 ? 23.707 28.529 -6.628 1.00 16.91 92 LEU A N 1
ATOM 696 C CA . LEU A 1 92 ? 22.704 28.625 -7.684 1.00 18.42 92 LEU A CA 1
ATOM 697 C C . LEU A 1 92 ? 22.640 27.395 -8.578 1.00 18.87 92 LEU A C 1
ATOM 698 O O . LEU A 1 92 ? 21.576 27.050 -9.095 1.00 18.11 92 LEU A O 1
ATOM 703 N N . LYS A 1 93 ? 23.776 26.730 -8.751 1.00 19.18 93 LYS A N 1
ATOM 704 C CA . LYS A 1 93 ? 23.830 25.518 -9.560 1.00 20.96 93 LYS A CA 1
ATOM 705 C C . LYS A 1 93 ? 23.009 24.427 -8.863 1.00 21.43 93 LYS A C 1
ATOM 706 O O . LYS A 1 93 ? 22.304 23.647 -9.508 1.00 20.56 93 LYS A O 1
ATOM 712 N N . HIS A 1 94 ? 23.093 24.397 -7.536 1.00 19.56 94 HIS A N 1
ATOM 713 C CA . HIS A 1 94 ? 22.385 23.411 -6.730 1.00 18.44 94 HIS A CA 1
ATOM 714 C C . HIS A 1 94 ? 20.912 23.755 -6.526 1.00 17.92 94 HIS A C 1
ATOM 715 O O . HIS A 1 94 ? 20.085 22.864 -6.367 1.00 19.42 94 HIS A O 1
ATOM 722 N N . ALA A 1 95 ? 20.596 25.048 -6.527 1.00 18.29 95 ALA A N 1
ATOM 723 C CA . ALA A 1 95 ? 19.229 25.525 -6.303 1.00 18.58 95 ALA A CA 1
ATOM 724 C C . ALA A 1 95 ? 18.140 24.670 -6.949 1.00 20.65 95 ALA A C 1
ATOM 725 O O . ALA A 1 95 ? 18.229 24.327 -8.125 1.00 20.53 95 ALA A O 1
ATOM 727 N N . LYS A 1 96 ? 17.115 24.335 -6.168 1.00 22.96 96 LYS A N 1
ATOM 728 C CA . LYS A 1 96 ? 15.997 23.532 -6.657 1.00 24.81 96 LYS A CA 1
ATOM 729 C C . LYS A 1 96 ? 14.765 24.404 -6.888 1.00 24.53 96 LYS A C 1
ATOM 730 O O . LYS A 1 96 ? 13.755 23.938 -7.419 1.00 26.82 96 LYS A O 1
ATOM 736 N N . GLU A 1 97 ? 14.849 25.665 -6.473 1.00 23.21 97 GLU A N 1
ATOM 737 C CA . GLU A 1 97 ? 13.754 26.613 -6.656 1.00 23.23 97 GLU A CA 1
ATOM 738 C C . GLU A 1 97 ? 14.301 27.805 -7.442 1.00 22.68 97 GLU A C 1
ATOM 739 O O . GLU A 1 97 ? 15.514 27.986 -7.528 1.00 21.56 97 GLU A O 1
ATOM 745 N N . GLU A 1 98 ? 13.410 28.614 -8.007 1.00 22.58 98 GLU A N 1
ATOM 746 C CA . GLU A 1 98 ? 13.816 29.765 -8.815 1.00 23.55 98 GLU A CA 1
ATOM 747 C C . GLU A 1 98 ? 14.551 30.870 -8.061 1.00 21.47 98 GLU A C 1
ATOM 748 O O . GLU A 1 98 ? 15.417 31.543 -8.624 1.00 21.79 98 GLU A O 1
ATOM 754 N N . ASN A 1 99 ? 14.197 31.068 -6.798 1.00 18.79 99 ASN A N 1
ATOM 755 C CA . ASN A 1 99 ? 14.837 32.091 -5.982 1.00 17.18 99 ASN A CA 1
ATOM 756 C C . ASN A 1 99 ? 15.291 31.461 -4.673 1.00 17.96 99 ASN A C 1
ATOM 757 O O . ASN A 1 99 ? 14.522 30.758 -4.018 1.00 17.49 99 ASN A O 1
ATOM 762 N N . VAL A 1 100 ? 16.544 31.700 -4.298 1.00 16.17 100 VAL A N 1
ATOM 763 C CA . VAL A 1 100 ? 17.069 31.139 -3.064 1.00 14.98 100 VAL A CA 1
ATOM 764 C C . VAL A 1 100 ? 17.773 32.207 -2.244 1.00 14.81 100 VAL A C 1
ATOM 765 O O . VAL A 1 100 ? 18.255 33.207 -2.785 1.00 13.89 100 VAL A O 1
ATOM 769 N N . PHE A 1 101 ? 17.811 32.008 -0.930 1.00 13.23 101 PHE A N 1
ATOM 770 C CA . PHE A 1 101 ? 18.479 32.966 -0.070 1.00 12.88 101 PHE A CA 1
ATOM 771 C C . PHE A 1 101 ? 19.955 32.604 0.036 1.00 13.92 101 PHE A C 1
ATOM 772 O O . PHE A 1 101 ? 20.328 31.426 -0.017 1.00 14.63 101 PHE A O 1
ATOM 780 N N . VAL A 1 102 ? 20.791 33.629 0.161 1.00 13.43 102 VAL A N 1
ATOM 781 C CA . VAL A 1 102 ? 22.232 33.455 0.291 1.00 13.15 102 VAL A CA 1
ATOM 782 C C . VAL A 1 102 ? 22.628 34.209 1.548 1.00 13.89 102 VAL A C 1
ATOM 783 O O . VAL A 1 102 ? 22.258 35.372 1.732 1.00 12.36 102 VAL A O 1
ATOM 787 N N . LEU A 1 103 ? 23.383 33.543 2.412 1.00 12.34 103 LEU A N 1
ATOM 788 C CA . LEU A 1 103 ? 23.771 34.128 3.682 1.00 14.85 103 LEU A CA 1
ATOM 789 C C . LEU A 1 103 ? 25.218 33.780 4.007 1.00 13.96 103 LEU A C 1
ATOM 790 O O . LEU A 1 103 ? 25.571 32.607 4.102 1.00 15.45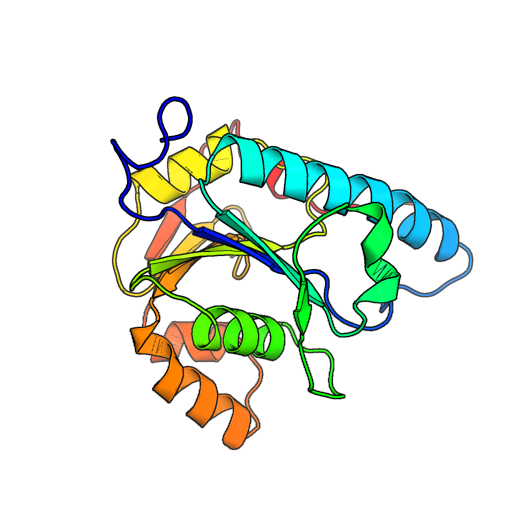 103 LEU A O 1
ATOM 795 N N . SER A 1 104 ? 26.057 34.800 4.165 1.00 13.06 104 SER A N 1
ATOM 796 C CA . SER A 1 104 ? 27.461 34.579 4.498 1.00 13.62 104 SER A CA 1
ATOM 797 C C . SER A 1 104 ? 27.553 33.941 5.886 1.00 13.91 104 SER A C 1
ATOM 798 O O . SER A 1 104 ? 26.799 34.295 6.794 1.00 13.57 104 SER A O 1
ATOM 801 N N . GLY A 1 105 ? 28.477 33.000 6.049 1.00 14.20 105 GLY A N 1
ATOM 802 C CA . GLY A 1 105 ? 28.621 32.339 7.335 1.00 15.79 105 GLY A CA 1
ATOM 803 C C . GLY A 1 105 ? 29.475 33.059 8.366 1.00 16.86 105 GLY A C 1
ATOM 804 O O . GLY A 1 105 ? 29.778 32.488 9.415 1.00 17.00 105 GLY A O 1
ATOM 805 N N . ASP A 1 106 ? 29.850 34.306 8.095 1.00 15.05 106 ASP A N 1
ATOM 806 C CA . ASP A 1 106 ? 30.691 35.069 9.021 1.00 15.20 106 ASP A CA 1
ATOM 807 C C . ASP A 1 106 ? 30.008 36.282 9.660 1.00 15.90 106 ASP A C 1
ATOM 808 O O . ASP A 1 106 ? 30.663 37.272 9.990 1.00 19.36 106 ASP A O 1
ATOM 813 N N . LEU A 1 107 ? 28.697 36.198 9.853 1.00 13.71 107 LEU A N 1
ATOM 814 C CA . LEU A 1 107 ? 27.926 37.290 10.448 1.00 14.37 107 LEU A CA 1
ATOM 815 C C . LEU A 1 107 ? 27.491 36.898 11.860 1.00 14.30 107 LEU A C 1
ATOM 816 O O . LEU A 1 107 ? 26.416 36.336 12.062 1.00 15.92 107 LEU A O 1
ATOM 821 N N . PRO A 1 108 ? 28.326 37.226 12.860 1.00 13.63 108 PRO A N 1
ATOM 822 C CA . PRO A 1 108 ? 28.108 36.929 14.277 1.00 15.86 108 PRO A CA 1
ATOM 823 C C . PRO A 1 108 ? 26.861 37.484 14.949 1.00 16.35 108 PRO A C 1
ATOM 824 O O . PRO A 1 108 ? 26.434 36.964 15.980 1.00 19.98 108 PRO A O 1
ATOM 828 N N . LEU A 1 109 ? 26.273 38.529 14.376 1.00 14.21 109 LEU A N 1
ATOM 829 C CA . LEU A 1 109 ? 25.091 39.138 14.974 1.00 14.93 109 LEU A CA 1
ATOM 830 C C . LEU A 1 109 ? 23.799 38.989 14.170 1.00 15.41 109 LEU A C 1
ATOM 831 O O . LEU A 1 109 ? 22.783 39.602 14.506 1.00 14.52 109 LEU A O 1
ATOM 836 N N . MET A 1 110 ? 23.826 38.166 13.128 1.00 16.08 110 MET A N 1
ATOM 837 C CA . MET A 1 110 ? 22.636 37.968 12.303 1.00 15.54 110 MET A CA 1
ATOM 838 C C . MET A 1 110 ? 21.433 37.510 13.122 1.00 16.42 110 MET A C 1
ATOM 839 O O . MET A 1 110 ? 21.555 36.716 14.058 1.00 16.17 110 MET A O 1
ATOM 844 N N . LYS A 1 111 ? 20.273 38.051 12.773 1.00 16.48 111 LYS A N 1
ATOM 845 C CA . LYS A 1 111 ? 19.020 37.714 13.433 1.00 18.63 111 LYS A CA 1
ATOM 846 C C . LYS A 1 111 ? 18.003 37.381 12.360 1.00 17.59 111 LYS A C 1
ATOM 847 O O . LYS A 1 111 ? 18.066 37.900 11.250 1.00 15.98 111 LYS A O 1
ATOM 853 N N . LYS A 1 112 ? 17.061 36.515 12.698 1.00 15.18 112 LYS A N 1
ATOM 854 C CA . LYS A 1 112 ? 16.046 36.112 11.745 1.00 14.88 112 LYS A CA 1
ATOM 855 C C . LYS A 1 112 ? 15.258 37.294 11.192 1.00 14.61 112 LYS A C 1
ATOM 856 O O . LYS A 1 112 ? 14.892 37.294 10.020 1.00 15.40 112 LYS A O 1
ATOM 862 N N . GLU A 1 113 ? 14.995 38.300 12.022 1.00 14.36 113 GLU A N 1
ATOM 863 C CA . GLU A 1 113 ? 14.231 39.456 11.553 1.00 14.48 113 GLU A CA 1
ATOM 864 C C . GLU A 1 113 ? 14.881 40.136 10.354 1.00 14.19 113 GLU A C 1
ATOM 865 O O . GLU A 1 113 ? 14.192 40.659 9.480 1.00 14.02 113 GLU A O 1
ATOM 871 N N . THR A 1 114 ? 16.207 40.128 10.312 1.00 13.29 114 THR A N 1
ATOM 872 C CA . THR A 1 114 ? 16.915 40.749 9.202 1.00 13.37 114 THR A CA 1
ATOM 873 C C . THR A 1 114 ? 16.656 39.945 7.937 1.00 14.25 114 THR A C 1
ATOM 874 O O . THR A 1 114 ? 16.397 40.508 6.870 1.00 13.88 114 THR A O 1
ATOM 878 N N . VAL A 1 115 ? 16.703 38.623 8.061 1.00 12.44 115 VAL A N 1
ATOM 879 C CA . VAL A 1 115 ? 16.452 37.756 6.923 1.00 14.27 115 VAL A CA 1
ATOM 880 C C . VAL A 1 115 ? 15.015 37.939 6.443 1.00 12.97 115 VAL A C 1
ATOM 881 O O . VAL A 1 115 ? 14.758 38.062 5.243 1.00 12.24 115 VAL A O 1
ATOM 885 N N . LEU A 1 116 ? 14.081 37.972 7.389 1.00 12.47 116 LEU A N 1
ATOM 886 C CA . LEU A 1 116 ? 12.673 38.126 7.055 1.00 11.71 116 LEU A CA 1
ATOM 887 C C . LEU A 1 116 ? 12.364 39.469 6.395 1.00 12.22 116 LEU A C 1
ATOM 888 O O . LEU A 1 116 ? 11.519 39.538 5.504 1.00 12.05 116 LEU A O 1
ATOM 893 N N . TYR A 1 117 ? 13.044 40.533 6.817 1.00 12.29 117 TYR A N 1
ATOM 894 C CA . TYR A 1 117 ? 12.801 41.843 6.216 1.00 12.53 117 TYR A CA 1
ATOM 895 C C . TYR A 1 117 ? 13.248 41.813 4.760 1.00 12.88 117 TYR A C 1
ATOM 896 O O . TYR A 1 117 ? 12.593 42.392 3.886 1.00 12.94 117 TYR A O 1
ATOM 905 N N . VAL A 1 118 ? 14.357 41.128 4.494 1.00 12.82 118 VAL A N 1
ATOM 906 C CA . VAL A 1 118 ? 14.842 41.032 3.124 1.00 12.65 118 VAL A CA 1
ATOM 907 C C . VAL A 1 118 ? 13.846 40.230 2.296 1.00 12.51 118 VAL A C 1
ATOM 908 O O . VAL A 1 118 ? 13.497 40.629 1.187 1.00 12.67 118 VAL A O 1
ATOM 912 N N . LEU A 1 119 ? 13.366 39.117 2.846 1.00 11.42 119 LEU A N 1
ATOM 913 C CA . LEU A 1 119 ? 12.394 38.293 2.133 1.00 10.97 119 LEU A CA 1
ATOM 914 C C . LEU A 1 119 ? 11.134 39.082 1.794 1.00 12.03 119 LEU A C 1
ATOM 915 O O . LEU A 1 119 ? 10.591 38.960 0.693 1.00 13.62 119 LEU A O 1
ATOM 920 N N . GLU A 1 120 ? 10.659 39.872 2.751 1.00 12.51 120 GLU A N 1
ATOM 921 C CA . GLU A 1 120 ? 9.450 40.663 2.546 1.00 12.67 120 GLU A CA 1
ATOM 922 C C . GLU A 1 120 ? 9.629 41.670 1.416 1.00 13.69 120 GLU A C 1
ATOM 923 O O . GLU A 1 120 ? 8.689 41.955 0.677 1.00 12.86 120 GLU A O 1
ATOM 929 N N . ASN A 1 121 ? 10.844 42.193 1.282 1.00 13.08 121 ASN A N 1
ATOM 930 C CA . ASN A 1 121 ? 11.147 43.193 0.263 1.00 12.72 121 ASN A CA 1
ATOM 931 C C . ASN A 1 121 ? 11.839 42.657 -0.986 1.00 13.70 121 ASN A C 1
ATOM 932 O O . ASN A 1 121 ? 12.387 43.430 -1.776 1.00 15.26 121 ASN A O 1
ATOM 937 N N . PHE A 1 122 ? 11.795 41.345 -1.185 1.00 14.39 122 PHE A N 1
ATOM 938 C CA . PHE A 1 122 ? 12.440 40.757 -2.350 1.00 15.25 122 PHE A CA 1
ATOM 939 C C . PHE A 1 122 ? 11.818 41.165 -3.686 1.00 16.00 122 PHE A C 1
ATOM 940 O O . PHE A 1 122 ? 10.598 41.223 -3.831 1.00 17.06 122 PHE A O 1
ATOM 948 N N . LYS A 1 123 ? 12.689 41.446 -4.650 1.00 17.18 123 LYS A N 1
ATOM 949 C CA . LYS A 1 123 ? 12.315 41.808 -6.015 1.00 19.37 123 LYS A CA 1
ATOM 950 C C . LYS A 1 123 ? 13.385 41.234 -6.945 1.00 18.57 123 LYS A C 1
ATOM 951 O O . LYS A 1 123 ? 14.579 41.316 -6.654 1.00 18.06 123 LYS A O 1
ATOM 957 N N . GLU A 1 124 ? 12.955 40.649 -8.057 1.00 19.30 124 GLU A N 1
ATOM 958 C CA . GLU A 1 124 ? 13.875 40.065 -9.027 1.00 19.72 124 GLU A CA 1
ATOM 959 C C . GLU A 1 124 ? 14.777 41.130 -9.658 1.00 18.66 124 GLU A C 1
ATOM 960 O O . GLU A 1 124 ? 14.408 42.299 -9.724 1.00 16.92 124 GLU A O 1
ATOM 966 N N . PRO A 1 125 ? 15.974 40.737 -10.133 1.00 19.10 125 PRO A N 1
ATOM 967 C CA . PRO A 1 125 ? 16.512 39.376 -10.107 1.00 17.63 125 PRO A CA 1
ATOM 968 C C . PRO A 1 125 ? 17.306 39.074 -8.840 1.00 17.77 125 PRO A C 1
ATOM 969 O O . PRO A 1 125 ? 17.577 37.916 -8.535 1.00 15.66 125 PRO A O 1
ATOM 973 N N . VAL A 1 126 ? 17.679 40.128 -8.122 1.00 16.65 126 VAL A N 1
ATOM 974 C CA . VAL A 1 126 ? 18.448 40.009 -6.885 1.00 16.14 126 VAL A CA 1
ATOM 975 C C . VAL A 1 126 ? 18.078 41.132 -5.928 1.00 14.85 126 VAL A C 1
ATOM 976 O O . VAL A 1 126 ? 17.865 42.266 -6.345 1.00 13.04 126 VAL A O 1
ATOM 980 N N . SER A 1 127 ? 17.998 40.807 -4.643 1.00 13.96 127 SER A N 1
ATOM 981 C CA . SER A 1 127 ? 17.713 41.798 -3.613 1.00 13.25 127 SER A CA 1
ATOM 982 C C . SER A 1 127 ? 18.711 41.518 -2.506 1.00 14.04 127 SER A C 1
ATOM 983 O O . SER A 1 127 ? 18.735 40.422 -1.945 1.00 14.46 127 SER A O 1
ATOM 986 N N . VAL A 1 128 ? 19.552 42.499 -2.213 1.00 12.96 128 VAL A N 1
ATOM 987 C CA . VAL A 1 128 ? 20.557 42.327 -1.181 1.00 14.18 128 VAL A CA 1
ATOM 988 C C . VAL A 1 128 ? 20.470 43.415 -0.132 1.00 15.42 128 VAL A C 1
ATOM 989 O O . VAL A 1 128 ? 20.044 44.541 -0.409 1.00 14.15 128 VAL A O 1
ATOM 993 N N . ALA A 1 129 ? 20.881 43.063 1.079 1.00 14.97 129 ALA A N 1
ATOM 994 C CA . ALA A 1 129 ? 20.863 43.982 2.207 1.00 15.05 129 ALA A CA 1
ATOM 995 C C . ALA A 1 129 ? 21.826 45.148 2.015 1.00 14.82 129 ALA A C 1
ATOM 996 O O . ALA A 1 129 ? 22.928 44.977 1.503 1.00 14.42 129 ALA A O 1
ATOM 998 N N . LYS A 1 130 ? 21.401 46.332 2.441 1.00 14.04 130 LYS A N 1
ATOM 999 C CA . LYS A 1 130 ? 22.220 47.527 2.318 1.00 15.13 130 LYS A CA 1
ATOM 1000 C C . LYS A 1 130 ? 22.218 48.380 3.580 1.00 15.65 130 LYS A C 1
ATOM 1001 O O . LYS A 1 130 ? 21.175 48.860 4.023 1.00 14.41 130 LYS A O 1
ATOM 1007 N N . THR A 1 131 ? 23.399 48.530 4.172 1.00 18.79 131 THR A N 1
ATOM 1008 C CA . THR A 1 131 ? 23.583 49.377 5.344 1.00 20.27 131 THR A CA 1
ATOM 1009 C C . THR A 1 131 ? 24.519 50.418 4.755 1.00 21.63 131 THR A C 1
ATOM 1010 O O . THR A 1 131 ? 24.230 50.962 3.692 1.00 22.19 131 THR A O 1
ATOM 1014 N N . GLU A 1 132 ? 25.635 50.693 5.423 1.00 24.24 132 GLU A N 1
ATOM 1015 C CA . GLU A 1 132 ? 26.601 51.637 4.883 1.00 25.98 132 GLU A CA 1
ATOM 1016 C C . GLU A 1 132 ? 27.296 50.884 3.758 1.00 25.35 132 GLU A C 1
ATOM 1017 O O . GLU A 1 132 ? 27.773 51.473 2.792 1.00 26.41 132 GLU A O 1
ATOM 1023 N N . LYS A 1 133 ? 27.323 49.564 3.903 1.00 23.85 133 LYS A N 1
ATOM 1024 C CA . LYS A 1 133 ? 27.946 48.666 2.941 1.00 21.22 133 LYS A CA 1
ATOM 1025 C C . LYS A 1 133 ? 26.908 47.841 2.188 1.00 18.43 133 LYS A C 1
ATOM 1026 O O . LYS A 1 133 ? 25.819 47.584 2.699 1.00 16.75 133 LYS A O 1
ATOM 1032 N N . LEU A 1 134 ? 27.249 47.433 0.969 1.00 17.77 134 LEU A N 1
ATOM 1033 C CA . LEU A 1 134 ? 26.348 46.595 0.186 1.00 15.14 134 LEU A CA 1
ATOM 1034 C C . LEU A 1 134 ? 26.680 45.155 0.577 1.00 15.97 134 LEU A C 1
ATOM 1035 O O . LEU A 1 134 ? 27.798 44.684 0.355 1.00 17.09 134 LEU A O 1
ATOM 1040 N N . HIS A 1 135 ? 25.721 44.460 1.174 1.00 12.88 135 HIS A N 1
ATOM 1041 C CA . HIS A 1 135 ? 25.961 43.089 1.580 1.00 13.58 135 HIS A CA 1
ATOM 1042 C C . HIS A 1 135 ? 25.586 42.109 0.489 1.00 14.13 135 HIS A C 1
ATOM 1043 O O . HIS A 1 135 ? 24.488 41.560 0.473 1.00 14.56 135 HIS A O 1
ATOM 1050 N N . THR A 1 136 ? 26.532 41.899 -0.421 1.00 13.40 136 THR A N 1
ATOM 1051 C CA . THR A 1 136 ? 26.354 41.014 -1.560 1.00 13.09 136 THR A CA 1
ATOM 1052 C C . THR A 1 136 ? 26.004 39.588 -1.185 1.00 10.98 136 THR A C 1
ATOM 1053 O O . THR A 1 136 ? 25.401 38.864 -1.980 1.00 12.38 136 THR A O 1
ATOM 1057 N N . LEU A 1 137 ? 26.376 39.183 0.024 1.00 10.65 137 LEU A N 1
ATOM 1058 C CA . LEU A 1 137 ? 26.096 37.821 0.463 1.00 11.24 137 LEU A CA 1
ATOM 1059 C C . LEU A 1 137 ? 24.984 37.692 1.498 1.00 12.81 137 LEU A C 1
ATOM 1060 O O . LEU A 1 137 ? 24.981 36.755 2.300 1.00 13.78 137 LEU A O 1
ATOM 1065 N N . VAL A 1 138 ? 24.061 38.652 1.491 1.00 10.83 138 VAL A N 1
ATOM 1066 C CA . VAL A 1 138 ? 22.892 38.625 2.366 1.00 12.53 138 VAL A CA 1
ATOM 1067 C C . VAL A 1 138 ? 21.725 39.060 1.489 1.00 11.96 138 VAL A C 1
ATOM 1068 O O . VAL A 1 138 ? 21.434 40.250 1.343 1.00 14.17 138 VAL A O 1
ATOM 1072 N N . GLY A 1 139 ? 21.074 38.086 0.867 1.00 12.68 139 GLY A N 1
ATOM 1073 C CA . GLY A 1 139 ? 19.961 38.423 0.006 1.00 11.94 139 GLY A CA 1
ATOM 1074 C C . GLY A 1 139 ? 19.383 37.245 -0.741 1.00 14.40 139 GLY A C 1
ATOM 1075 O O . GLY A 1 139 ? 19.744 36.092 -0.505 1.00 15.16 139 GLY A O 1
ATOM 1076 N N . VAL A 1 140 ? 18.471 37.551 -1.656 1.00 12.94 140 VAL A N 1
ATOM 1077 C CA . VAL A 1 140 ? 17.826 36.535 -2.464 1.00 13.26 140 VAL A CA 1
ATOM 1078 C C . VAL A 1 140 ? 18.349 36.664 -3.880 1.00 13.66 140 VAL A C 1
ATOM 1079 O O . VAL A 1 140 ? 18.353 37.758 -4.450 1.00 14.08 140 VAL A O 1
ATOM 1083 N N . TYR A 1 141 ? 18.802 35.540 -4.425 1.00 12.46 141 TYR A N 1
ATOM 1084 C CA . TYR A 1 141 ? 19.336 35.474 -5.783 1.00 12.47 141 TYR A CA 1
ATOM 1085 C C . TYR A 1 141 ? 18.497 34.539 -6.634 1.00 14.58 141 TYR A C 1
ATOM 1086 O O . TYR A 1 141 ? 18.022 33.510 -6.151 1.00 14.02 141 TYR A O 1
ATOM 1095 N N . SER A 1 142 ? 18.340 34.896 -7.906 1.00 17.27 142 SER A N 1
ATOM 1096 C CA . SER A 1 142 ? 17.575 34.098 -8.857 1.00 18.63 142 SER A CA 1
ATOM 1097 C C . SER A 1 142 ? 18.461 33.095 -9.587 1.00 18.90 142 SER A C 1
ATOM 1098 O O . SER A 1 142 ? 19.569 33.417 -10.010 1.00 19.95 142 SER A O 1
ATOM 1101 N N . LYS A 1 143 ? 17.961 31.875 -9.745 1.00 20.65 143 LYS A N 1
ATOM 1102 C CA . LYS A 1 143 ? 18.714 30.838 -10.433 1.00 22.23 143 LYS A CA 1
ATOM 1103 C C . LYS A 1 143 ? 18.940 31.237 -11.892 1.00 21.02 143 LYS A C 1
ATOM 1104 O O . LYS A 1 143 ? 19.879 30.770 -12.536 1.00 22.27 143 LYS A O 1
ATOM 1110 N N . LYS A 1 144 ? 18.076 32.109 -12.402 1.00 22.44 144 LYS A N 1
ATOM 1111 C CA . LYS A 1 144 ? 18.172 32.568 -13.784 1.00 24.06 144 LYS A CA 1
ATOM 1112 C C . LYS A 1 144 ? 19.464 33.326 -14.050 1.00 22.58 144 LYS A C 1
ATOM 1113 O O . LYS A 1 144 ? 19.814 33.588 -15.198 1.00 22.36 144 LYS A O 1
ATOM 1119 N N . LEU A 1 145 ? 20.175 33.670 -12.982 1.00 20.59 145 LEU A N 1
ATOM 1120 C CA . LEU A 1 145 ? 21.435 34.395 -13.099 1.00 21.50 145 LEU A CA 1
ATOM 1121 C C . LEU A 1 145 ? 22.611 33.453 -13.354 1.00 22.19 145 LEU A C 1
ATOM 1122 O O . LEU A 1 145 ? 23.714 33.896 -13.672 1.00 21.96 145 LEU A O 1
ATOM 1127 N N . LEU A 1 146 ? 22.371 32.154 -13.213 1.00 22.84 146 LEU A N 1
ATOM 1128 C CA . LEU A 1 146 ? 23.424 31.161 -13.399 1.00 23.43 146 LEU A CA 1
ATOM 1129 C C . LEU A 1 146 ? 24.238 31.330 -14.683 1.00 24.66 146 LEU A C 1
ATOM 1130 O O . LEU A 1 146 ? 25.466 31.314 -14.643 1.00 23.68 146 LEU A O 1
ATOM 1135 N N . GLU A 1 147 ? 23.563 31.493 -15.816 1.00 24.27 147 GLU A N 1
ATOM 1136 C CA . GLU A 1 147 ? 24.259 31.658 -17.090 1.00 25.80 147 GLU A CA 1
ATOM 1137 C C . GLU A 1 147 ? 25.223 32.844 -17.086 1.00 24.12 147 GLU A C 1
ATOM 1138 O O . GLU A 1 147 ? 26.362 32.735 -17.548 1.00 20.79 147 GLU A O 1
ATOM 1144 N N . LYS A 1 148 ? 24.757 33.978 -16.570 1.00 22.95 148 LYS A N 1
ATOM 1145 C CA . LYS A 1 148 ? 25.568 35.190 -16.512 1.00 22.69 148 LYS A CA 1
ATOM 1146 C C . LYS A 1 148 ? 26.735 35.068 -15.539 1.00 22.01 148 LYS A C 1
ATOM 1147 O O . LYS A 1 148 ? 27.843 35.515 -15.831 1.00 20.13 148 LYS A O 1
ATOM 1153 N N . ILE A 1 149 ? 26.483 34.472 -14.380 1.00 21.26 149 ILE A N 1
ATOM 1154 C CA . ILE A 1 149 ? 27.532 34.304 -13.383 1.00 22.33 149 ILE A CA 1
ATOM 1155 C C . ILE A 1 149 ? 28.614 33.401 -13.957 1.00 22.37 149 ILE A C 1
ATOM 1156 O O . ILE A 1 149 ? 29.807 33.679 -13.839 1.00 22.38 149 ILE A O 1
ATOM 1161 N N . GLU A 1 150 ? 28.183 32.323 -14.598 1.00 24.23 150 GLU A N 1
ATOM 1162 C CA . GLU A 1 150 ? 29.109 31.374 -15.189 1.00 24.63 150 GLU A CA 1
ATOM 1163 C C . GLU A 1 150 ? 29.941 32.047 -16.275 1.00 24.48 150 GLU A C 1
ATOM 1164 O O . GLU A 1 150 ? 31.135 31.780 -16.418 1.00 24.28 150 GLU A O 1
ATOM 1170 N N . GLU A 1 151 ? 29.298 32.924 -17.038 1.00 24.12 151 GLU A N 1
ATOM 1171 C CA . GLU A 1 151 ? 29.961 33.647 -18.113 1.00 23.69 151 GLU A CA 1
ATOM 1172 C C . GLU A 1 151 ? 31.075 34.549 -17.583 1.00 22.98 151 GLU A C 1
ATOM 1173 O O . GLU A 1 151 ? 32.193 34.544 -18.099 1.00 20.69 151 GLU A O 1
ATOM 1179 N N . ARG A 1 152 ? 30.768 35.327 -16.549 1.00 19.78 152 ARG A N 1
ATOM 1180 C CA . ARG A 1 152 ? 31.758 36.230 -15.974 1.00 19.25 152 ARG A CA 1
ATOM 1181 C C . ARG A 1 152 ? 32.911 35.476 -15.305 1.00 18.97 152 ARG A C 1
ATOM 1182 O O . ARG A 1 152 ? 34.070 35.861 -15.448 1.00 17.11 152 ARG A O 1
ATOM 1190 N N . ILE A 1 153 ? 32.603 34.406 -14.577 1.00 18.44 153 ILE A N 1
ATOM 1191 C CA . ILE A 1 153 ? 33.657 33.634 -13.924 1.00 17.83 153 ILE A CA 1
ATOM 1192 C C . ILE A 1 153 ? 34.555 33.049 -15.013 1.00 19.86 153 ILE A C 1
ATOM 1193 O O . ILE A 1 153 ? 35.782 33.082 -14.914 1.00 19.74 153 ILE A O 1
ATOM 1198 N N . LYS A 1 154 ? 33.930 32.527 -16.062 1.00 19.46 154 LYS A N 1
ATOM 1199 C CA . LYS A 1 154 ? 34.665 31.947 -17.180 1.00 22.35 154 LYS A CA 1
ATOM 1200 C C . LYS A 1 154 ? 35.599 32.996 -17.783 1.00 21.16 154 LYS A C 1
ATOM 1201 O O . LYS A 1 154 ? 36.729 32.685 -18.170 1.00 21.59 154 LYS A O 1
ATOM 1207 N N . LYS A 1 155 ? 35.134 34.240 -17.850 1.00 22.72 155 LYS A N 1
ATOM 1208 C CA . LYS A 1 155 ? 35.942 35.319 -18.408 1.00 23.39 155 LYS A CA 1
ATOM 1209 C C . LYS A 1 155 ? 36.940 35.876 -17.399 1.00 22.51 155 LYS A C 1
ATOM 1210 O O . LYS A 1 155 ? 37.692 36.804 -17.703 1.00 23.28 155 LYS A O 1
ATOM 1216 N N . GLY A 1 156 ? 36.929 35.316 -16.193 1.00 23.04 156 GLY A N 1
ATOM 1217 C CA . GLY A 1 156 ? 37.875 35.731 -15.170 1.00 20.52 156 GLY A CA 1
ATOM 1218 C C . GLY A 1 156 ? 37.519 36.892 -14.260 1.00 19.07 156 GLY A C 1
ATOM 1219 O O . GLY A 1 156 ? 38.337 37.284 -13.427 1.00 18.07 156 GLY A O 1
ATOM 1220 N N . ASP A 1 157 ? 36.321 37.447 -14.407 1.00 16.23 157 ASP A N 1
ATOM 1221 C CA . ASP A 1 157 ? 35.895 38.569 -13.569 1.00 13.98 157 ASP A CA 1
ATOM 1222 C C . ASP A 1 157 ? 35.129 38.002 -12.378 1.00 14.91 157 ASP A C 1
ATOM 1223 O O . ASP A 1 157 ? 33.964 37.627 -12.501 1.00 12.64 157 ASP A O 1
ATOM 1228 N N . TYR A 1 158 ? 35.795 37.944 -11.229 1.00 14.01 158 TYR A N 1
ATOM 1229 C CA . TYR A 1 158 ? 35.200 37.399 -10.012 1.00 14.21 158 TYR A CA 1
ATOM 1230 C C . TYR A 1 158 ? 34.499 38.441 -9.150 1.00 13.42 158 TYR A C 1
ATOM 1231 O O . TYR A 1 158 ? 34.012 38.123 -8.065 1.00 13.90 158 TYR A O 1
ATOM 1240 N N . ARG A 1 159 ? 34.449 39.685 -9.614 1.00 13.77 159 ARG A N 1
ATOM 1241 C CA . ARG A 1 159 ? 33.808 40.732 -8.828 1.00 14.39 159 ARG A CA 1
ATOM 1242 C C . ARG A 1 159 ? 32.293 40.588 -8.786 1.00 14.20 159 ARG A C 1
ATOM 1243 O O . ARG A 1 159 ? 31.635 40.634 -9.824 1.00 14.61 159 ARG A O 1
ATOM 1251 N N . ILE A 1 160 ? 31.733 40.410 -7.593 1.00 14.39 160 ILE A N 1
ATOM 1252 C CA . ILE A 1 160 ? 30.282 40.303 -7.485 1.00 13.72 160 ILE A CA 1
ATOM 1253 C C . ILE A 1 160 ? 29.677 41.683 -7.739 1.00 12.38 160 ILE A C 1
ATOM 1254 O O . ILE A 1 160 ? 28.533 41.795 -8.185 1.00 13.89 160 ILE A O 1
ATOM 1259 N N . TRP A 1 161 ? 30.441 42.735 -7.458 1.00 13.55 161 TRP A N 1
ATOM 1260 C CA . TRP A 1 161 ? 29.957 44.095 -7.713 1.00 14.08 161 TRP A CA 1
ATOM 1261 C C . TRP A 1 161 ? 29.704 44.256 -9.205 1.00 14.07 161 TRP A C 1
ATOM 1262 O O . TRP A 1 161 ? 28.697 44.824 -9.614 1.00 12.25 161 TRP A O 1
ATOM 1273 N N . ALA A 1 162 ? 30.628 43.753 -10.019 1.00 12.89 162 ALA A N 1
ATOM 1274 C CA . ALA A 1 162 ? 30.496 43.847 -11.471 1.00 14.02 162 ALA A CA 1
ATOM 1275 C C . ALA A 1 162 ? 29.342 42.975 -11.941 1.00 14.68 162 ALA A C 1
ATOM 1276 O O . ALA A 1 162 ? 28.589 43.350 -12.840 1.00 16.61 162 ALA A O 1
ATOM 1278 N N . LEU A 1 163 ? 29.211 41.804 -11.333 1.00 13.47 163 LEU A N 1
ATOM 1279 C CA . LEU A 1 163 ? 28.130 40.891 -11.680 1.00 14.05 163 LEU A CA 1
ATOM 1280 C C . LEU A 1 163 ? 26.787 41.572 -11.440 1.00 13.63 163 LEU A C 1
ATOM 1281 O O . LEU A 1 163 ? 25.915 41.566 -12.309 1.00 14.87 163 LEU A O 1
ATOM 1286 N N . LEU A 1 164 ? 26.634 42.160 -10.257 1.00 15.11 164 LEU A N 1
ATOM 1287 C CA . LEU A 1 164 ? 25.390 42.819 -9.893 1.00 12.82 164 LEU A CA 1
ATOM 1288 C C . LEU A 1 164 ? 25.065 44.023 -10.773 1.00 12.94 164 LEU A C 1
ATOM 1289 O O . LEU A 1 164 ? 23.902 44.255 -11.093 1.00 14.04 164 LEU A O 1
ATOM 1294 N N . LYS A 1 165 ? 26.077 44.790 -11.169 1.00 14.13 165 LYS A N 1
ATOM 1295 C CA . LYS A 1 165 ? 25.822 45.927 -12.048 1.00 16.48 165 LYS A CA 1
ATOM 1296 C C . LYS A 1 165 ? 25.362 45.402 -13.407 1.00 16.51 165 LYS A C 1
ATOM 1297 O O . LYS A 1 165 ? 24.508 45.997 -14.064 1.00 18.92 165 LYS A O 1
ATOM 1303 N N . ASP A 1 166 ? 25.918 44.267 -13.811 1.00 15.35 166 ASP A N 1
ATOM 1304 C CA . ASP A 1 166 ? 25.576 43.660 -15.090 1.00 17.02 166 ASP A CA 1
ATOM 1305 C C . ASP A 1 166 ? 24.127 43.178 -15.115 1.00 18.74 166 ASP A C 1
ATOM 1306 O O . ASP A 1 166 ? 23.336 43.599 -15.959 1.00 19.04 166 ASP A O 1
ATOM 1311 N N . VAL A 1 167 ? 23.778 42.311 -14.170 1.00 16.85 167 VAL A N 1
ATOM 1312 C CA . VAL A 1 167 ? 22.437 41.739 -14.111 1.00 17.92 167 VAL A CA 1
ATOM 1313 C C . VAL A 1 167 ? 21.371 42.634 -13.489 1.00 17.66 167 VAL A C 1
ATOM 1314 O O . VAL A 1 167 ? 20.176 42.436 -13.729 1.00 17.78 167 VAL A O 1
ATOM 1318 N N . GLY A 1 168 ? 21.804 43.614 -12.703 1.00 15.84 168 GLY A N 1
ATOM 1319 C CA . GLY A 1 168 ? 20.871 44.507 -12.041 1.00 15.79 168 GLY A CA 1
ATOM 1320 C C . GLY A 1 168 ? 20.548 43.970 -10.657 1.00 16.26 168 GLY A C 1
ATOM 1321 O O . GLY A 1 168 ? 20.546 42.758 -10.443 1.00 17.19 168 GLY A O 1
ATOM 1322 N N . TYR A 1 169 ? 20.280 44.857 -9.709 1.00 14.57 169 TYR A N 1
ATOM 1323 C CA . TYR A 1 169 ? 19.967 44.415 -8.358 1.00 13.21 169 TYR A CA 1
ATOM 1324 C C . TYR A 1 169 ? 19.184 45.453 -7.584 1.00 13.15 169 TYR A C 1
ATOM 1325 O O . TYR A 1 169 ? 19.186 46.644 -7.920 1.00 15.28 169 TYR A O 1
ATOM 1334 N N . ASN A 1 170 ? 18.502 44.988 -6.545 1.00 13.94 170 ASN A N 1
ATOM 1335 C CA . ASN A 1 170 ? 17.702 45.856 -5.701 1.00 14.22 170 ASN A CA 1
ATOM 1336 C C . ASN A 1 170 ? 18.289 45.922 -4.299 1.00 15.20 170 ASN A C 1
ATOM 1337 O O . ASN A 1 170 ? 18.627 44.891 -3.717 1.00 16.98 170 ASN A O 1
ATOM 1342 N N . GLU A 1 171 ? 18.420 47.132 -3.764 1.00 14.66 171 GLU A N 1
ATOM 1343 C CA . GLU A 1 171 ? 18.941 47.304 -2.415 1.00 15.85 171 GLU A CA 1
ATOM 1344 C C . GLU A 1 171 ? 17.791 47.277 -1.425 1.00 14.85 171 GLU A C 1
ATOM 1345 O O . GLU A 1 171 ? 16.744 47.889 -1.654 1.00 16.75 171 GLU A O 1
ATOM 1351 N N . VAL A 1 172 ? 17.982 46.569 -0.323 1.00 14.52 172 VAL A N 1
ATOM 1352 C CA . VAL A 1 172 ? 16.971 46.542 0.718 1.00 15.07 172 VAL A CA 1
ATOM 1353 C C . VAL A 1 172 ? 17.619 47.330 1.845 1.00 14.74 172 VAL A C 1
ATOM 1354 O O . VAL A 1 172 ? 18.544 46.847 2.491 1.00 12.67 172 VAL A O 1
ATOM 1358 N N . GLU A 1 173 ? 17.173 48.570 2.035 1.00 14.87 173 GLU A N 1
ATOM 1359 C CA . GLU A 1 173 ? 17.724 49.421 3.084 1.00 16.23 173 GLU A CA 1
ATOM 1360 C C . GLU A 1 173 ? 17.367 48.807 4.427 1.00 17.23 173 GLU A C 1
ATOM 1361 O O . GLU A 1 173 ? 16.192 48.719 4.787 1.00 15.92 173 GLU A O 1
ATOM 1367 N N . ILE A 1 174 ? 18.382 48.367 5.161 1.00 16.06 174 ILE A N 1
ATOM 1368 C CA . ILE A 1 174 ? 18.150 47.739 6.452 1.00 15.58 174 ILE A CA 1
ATOM 1369 C C . ILE A 1 174 ? 17.741 48.749 7.505 1.00 15.69 174 ILE A C 1
ATOM 1370 O O . ILE A 1 174 ? 18.393 49.781 7.675 1.00 14.32 174 ILE A O 1
ATOM 1375 N N . PRO A 1 175 ? 16.633 48.471 8.215 1.00 16.44 175 PRO A N 1
ATOM 1376 C CA . PRO A 1 175 ? 16.148 49.369 9.262 1.00 16.74 175 PRO A CA 1
ATOM 1377 C C . PRO A 1 175 ? 17.252 49.622 10.274 1.00 16.69 175 PRO A C 1
ATOM 1378 O O . PRO A 1 175 ? 18.036 48.727 10.589 1.00 14.16 175 PRO A O 1
ATOM 1382 N N . GLU A 1 176 ? 17.304 50.849 10.778 1.00 15.92 176 GLU A N 1
ATOM 1383 C CA . GLU A 1 176 ? 18.314 51.252 11.746 1.00 17.69 176 GLU A CA 1
ATOM 1384 C C . GLU A 1 176 ? 18.598 50.233 12.848 1.00 17.86 176 GLU A C 1
ATOM 1385 O O . GLU A 1 176 ? 19.759 49.916 13.119 1.00 16.85 176 GLU A O 1
ATOM 1391 N N . GLU A 1 177 ? 17.550 49.703 13.470 1.00 16.38 177 GLU A N 1
ATOM 1392 C CA . GLU A 1 177 ? 17.748 48.759 14.558 1.00 17.23 177 GLU A CA 1
ATOM 1393 C C . GLU A 1 177 ? 18.214 47.362 14.167 1.00 16.72 177 GLU A C 1
ATOM 1394 O O . GLU A 1 177 ? 18.425 46.517 15.031 1.00 18.48 177 GLU A O 1
ATOM 1400 N N . LEU A 1 178 ? 18.395 47.126 12.871 1.00 14.39 178 LEU A N 1
ATOM 1401 C CA . LEU A 1 178 ? 18.861 45.827 12.399 1.00 14.52 178 LEU A CA 1
ATOM 1402 C C . LEU A 1 178 ? 20.204 45.952 11.692 1.00 13.81 178 LEU A C 1
ATOM 1403 O O . LEU A 1 178 ? 20.786 44.957 11.273 1.00 14.98 178 LEU A O 1
ATOM 1408 N N . ARG A 1 179 ? 20.708 47.174 11.563 1.00 14.03 179 ARG A N 1
ATOM 1409 C CA . ARG A 1 179 ? 21.977 47.359 10.872 1.00 14.19 179 ARG A CA 1
ATOM 1410 C C . ARG A 1 179 ? 23.141 46.644 11.547 1.00 13.67 179 ARG A C 1
ATOM 1411 O O . ARG A 1 179 ? 24.029 46.125 10.872 1.00 13.24 179 ARG A O 1
ATOM 1419 N N . TYR A 1 180 ? 23.128 46.593 12.874 1.00 15.12 180 TYR A N 1
ATOM 1420 C CA . TYR A 1 180 ? 24.212 45.936 13.598 1.00 14.62 180 TYR A CA 1
ATOM 1421 C C . TYR A 1 180 ? 24.257 44.431 13.334 1.00 15.45 180 TYR A C 1
ATOM 1422 O O . TYR A 1 180 ? 25.291 43.794 13.535 1.00 14.28 180 TYR A O 1
ATOM 1431 N N . THR A 1 181 ? 23.146 43.867 12.868 1.00 14.14 181 THR A N 1
ATOM 1432 C CA . THR A 1 181 ? 23.094 42.433 12.610 1.00 14.35 181 THR A CA 1
ATOM 1433 C C . THR A 1 181 ? 23.935 42.035 11.404 1.00 13.70 181 THR A C 1
ATOM 1434 O O . THR A 1 181 ? 24.113 40.848 11.134 1.00 14.70 181 THR A O 1
ATOM 1438 N N . LEU A 1 182 ? 24.460 43.024 10.690 1.00 13.33 182 LEU A N 1
ATOM 1439 C CA . LEU A 1 182 ? 25.275 42.762 9.504 1.00 15.41 182 LEU A CA 1
ATOM 1440 C C . LEU A 1 182 ? 26.769 42.990 9.721 1.00 15.86 182 LEU A C 1
ATOM 1441 O O . LEU A 1 182 ? 27.560 42.927 8.778 1.00 17.76 182 LEU A O 1
ATOM 1446 N N . LEU A 1 183 ? 27.162 43.252 10.962 1.00 16.67 183 LEU A N 1
ATOM 1447 C CA . LEU A 1 183 ? 28.573 43.485 11.258 1.00 20.63 183 LEU A CA 1
ATOM 1448 C C . LEU A 1 183 ? 29.373 42.184 11.205 1.00 22.96 183 LEU A C 1
ATOM 1449 O O . LEU A 1 183 ? 28.813 41.092 11.304 1.00 22.01 183 LEU A O 1
ATOM 1454 N N . ASN A 1 184 ? 30.685 42.305 11.033 1.00 25.26 184 ASN A N 1
ATOM 1455 C CA . ASN A 1 184 ? 31.551 41.132 11.003 1.00 27.58 184 ASN A CA 1
ATOM 1456 C C . ASN A 1 184 ? 32.335 41.121 12.306 1.00 28.69 184 ASN A C 1
ATOM 1457 O O . ASN A 1 184 ? 32.229 42.052 13.098 1.00 27.10 184 ASN A O 1
ATOM 1462 N N . MET A 1 185 ? 33.107 40.064 12.534 1.00 30.37 185 MET A N 1
ATOM 1463 C CA . MET A 1 185 ? 33.922 39.965 13.742 1.00 35.19 185 MET A CA 1
ATOM 1464 C C . MET A 1 185 ? 35.340 40.499 13.548 1.00 39.07 185 MET A C 1
ATOM 1465 O O . MET A 1 185 ? 36.025 40.117 12.600 1.00 39.32 185 MET A O 1
ATOM 1470 N N . ASN A 1 186 ? 35.766 41.405 14.425 1.00 44.43 186 ASN A N 1
ATOM 1471 C CA . ASN A 1 186 ? 37.070 42.053 14.286 1.00 49.51 186 ASN A CA 1
ATOM 1472 C C . ASN A 1 186 ? 37.544 42.663 15.606 1.00 52.07 186 ASN A C 1
ATOM 1473 O O . ASN A 1 186 ? 37.319 42.096 16.675 1.00 53.17 186 ASN A O 1
ATOM 1478 N N . THR A 1 187 ? 38.203 43.816 15.516 1.00 55.25 187 THR A N 1
ATOM 1479 C CA . THR A 1 187 ? 38.730 44.533 16.677 1.00 57.73 187 THR A CA 1
ATOM 1480 C C . THR A 1 187 ? 39.810 44.557 17.754 1.00 58.79 187 THR A C 1
ATOM 1481 O O . THR A 1 187 ? 39.798 45.404 18.649 1.00 59.14 187 THR A O 1
ATOM 1485 N N . LYS A 1 188 ? 40.748 43.620 17.656 1.00 59.57 188 LYS A N 1
ATOM 1486 C CA . LYS A 1 188 ? 41.842 43.524 18.614 1.00 57.85 188 LYS A CA 1
ATOM 1487 C C . LYS A 1 188 ? 41.739 43.930 20.083 1.00 55.72 188 LYS A C 1
ATOM 1488 O O . LYS A 1 188 ? 42.384 43.268 20.923 1.00 57.55 188 LYS A O 1
#

Foldseek 3Di:
DQPDACDLFVAQEEEEEPWEDDPDDDPCSVVCVVVLLVQLLVVQVQVVSRHPYYEYEYQDDVVNVVSVHHYQHQVDPDTAPLSSVLSCLVPDPDFKYFFAYSFQNQAHNVQLVLQRNVDDPQWEFEDEVDTHLRGTMHGSVLNVVSVVCVVVPNRDVVVSCVVRDYHYRYGPPVCNSSRDGDDDD

Sequence (185 aa):
FTWRKGSLSKVNTCYVLAGGKSKRFGEDKLLYEIKGKKVIERVYETAKSVFKEVYIVAKDREKFSFLNAPVVLDEFEESASIIGLYTALKHAKEENVFVLSGDLPLMKKETVLYVLENFKEPVSVAKTEKLHTLVGVYSKKLLEKIEERIKKGDYRIWALLKDVGYNEVEIPEELRYTLLNMNTK

Nearest PDB structures (foldseek):
  2e8b-assembly1_A  TM=1.005E+00  e=5.220E-40  Aquifex aeolicus VF5
  1fr9-assembly1_A  TM=8.066E-01  e=1.556E-11  Escherichia coli
  3ngw-assembly1_A  TM=7.228E-01  e=7.307E-10  Archaeoglobus fulgidus
  2y6p-assembly2_C-2  TM=7.303E-01  e=6.654E-05  Aquifex aeolicus
  4fce-assembly1_A  TM=6.762E-01  e=2.384E-05  Yersinia pestis CO92

Secondary structure (DSSP, 8-state):
--SSTTTS-S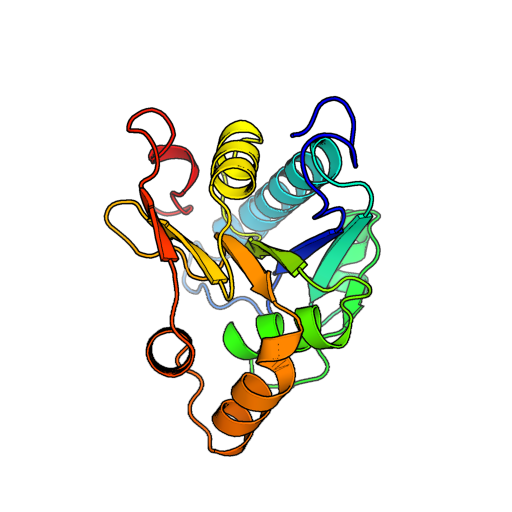--EEEEEEESS----STTHHHHHHHHHHHHHHHHHHHHTT-SEEEEEES-SGGGGGGT--EEE---SS--HHHHHHHHHHH-SSSEEEEEETT-TT--HHHHHHHHHT--SSEEEEESSSEEEEEEEEEGGGHHHHHHHHHTT---HHHHHHHH--EEEE--GGGGGGG--S---

InterPro domains:
  IPR013482 Molybdenum cofactor guanylyltransferase [MF_00316] (13-194)
  IPR013482 Molybdenum cofactor guanylyltransferase [cd02503] (16-191)
  IPR025877 MobA-like NTP transferase [PF12804] (18-165)
  IPR029044 Nucleotide-diphospho-sugar transferases [G3DSA:3.90.550.10] (1-201)
  IPR029044 Nucleotide-diphospho-sugar transferases [SSF53448] (17-193)

B-factor: mean 22.31, std 9.3, range [1.09, 62.0]